Protein AF-A0A7C7L8B9-F1 (afdb_monomer_lite)

Radius of gyration: 19.55 Å; chains: 1; bounding box: 47×32×59 Å

Sequence (186 aa):
MILDASGKKVATPAGRDIASFSASIDSLNALDSLRSRKEAGEVGLEASILLTELQLGSVGLEQGARQRKALVKPKKFNKTQWEADLVEIDALLFNLKIADMFQNTSRDKDQQDELAEKLYVMAKNGQFASGDMTYGYWSKVMEVAKDKKDVKIFEKGYNALYAMYKDNPRANKILSEMKADLDSME

Foldseek 3Di:
DDADPVRQQQFDFPDPDPVSVVVLVVLVVVLVVLVVVVVVPDPLSLLVNLLSCLNRVVDALVRSVVSLVVDDDDPDDDPVVNVVSNVSSVQSSLLRVLVVLVVPFDPDPVSLLVNLVVLLVCVVVVHAHDDPCLCVSLVSNLVVCLVVLVLVSLVVSLVSVCVVPVVPPVCPVVSVVSVVSSVVSD

Structure (mmCIF, N/CA/C/O backbone):
data_AF-A0A7C7L8B9-F1
#
_entry.id   AF-A0A7C7L8B9-F1
#
loop_
_atom_site.group_PDB
_atom_site.id
_atom_site.type_symbol
_atom_site.label_atom_id
_atom_site.label_alt_id
_atom_site.label_comp_id
_atom_site.label_asym_id
_atom_site.label_entity_id
_atom_site.label_seq_id
_atom_site.pdbx_PDB_ins_code
_atom_site.Cartn_x
_atom_site.Cartn_y
_atom_site.Cartn_z
_atom_site.occupancy
_atom_site.B_iso_or_equiv
_atom_site.auth_seq_id
_atom_site.auth_comp_id
_atom_site.auth_asym_id
_atom_site.auth_atom_id
_atom_site.pdbx_PDB_model_num
ATOM 1 N N . MET A 1 1 ? 9.131 7.535 13.837 1.00 89.00 1 MET A N 1
ATOM 2 C CA . MET A 1 1 ? 8.399 6.494 14.587 1.00 89.00 1 MET A CA 1
ATOM 3 C C . MET A 1 1 ? 7.937 7.095 15.898 1.00 89.00 1 MET A C 1
ATOM 5 O O . MET A 1 1 ? 8.695 7.856 16.484 1.00 89.00 1 MET A O 1
ATOM 9 N N . ILE A 1 2 ? 6.717 6.774 16.316 1.00 91.25 2 ILE A N 1
ATOM 10 C CA . ILE A 1 2 ? 6.126 7.149 17.601 1.00 91.25 2 ILE A CA 1
ATOM 11 C C . ILE A 1 2 ? 6.045 5.879 18.450 1.00 91.25 2 ILE A C 1
ATOM 13 O O . ILE A 1 2 ? 5.638 4.823 17.950 1.00 91.25 2 ILE A O 1
ATOM 17 N N . LEU A 1 3 ? 6.475 5.987 19.704 1.00 93.31 3 LEU A N 1
ATOM 18 C CA . LEU A 1 3 ? 6.510 4.898 20.676 1.00 93.31 3 LEU A CA 1
ATOM 19 C C . LEU A 1 3 ? 5.545 5.197 21.826 1.00 93.31 3 LEU A C 1
ATOM 21 O O . LEU A 1 3 ? 5.348 6.362 22.169 1.00 93.31 3 LEU A O 1
ATOM 25 N N . ASP A 1 4 ? 4.975 4.155 22.424 1.00 90.62 4 ASP A N 1
ATOM 26 C CA . ASP A 1 4 ? 4.283 4.272 23.707 1.00 90.62 4 ASP A CA 1
ATOM 27 C C . ASP A 1 4 ? 5.265 4.316 24.891 1.00 90.62 4 ASP A C 1
ATOM 29 O O . ASP A 1 4 ? 6.484 4.199 24.731 1.00 90.62 4 ASP A O 1
ATOM 33 N N . ALA A 1 5 ? 4.725 4.461 26.105 1.00 91.19 5 ALA A N 1
ATOM 34 C CA . ALA A 1 5 ? 5.505 4.513 27.342 1.00 91.19 5 ALA A CA 1
ATOM 35 C C . ALA A 1 5 ? 6.329 3.238 27.619 1.00 91.19 5 ALA A C 1
ATOM 37 O O . ALA A 1 5 ? 7.284 3.290 28.390 1.00 91.19 5 ALA A O 1
ATOM 38 N N . SER A 1 6 ? 5.985 2.104 26.996 1.00 91.06 6 SER A N 1
ATOM 39 C CA . SER A 1 6 ? 6.734 0.845 27.095 1.00 91.06 6 SER A CA 1
ATOM 40 C C . SER A 1 6 ? 7.826 0.704 26.026 1.00 91.06 6 SER A C 1
ATOM 42 O O . SER A 1 6 ? 8.563 -0.280 26.018 1.00 91.06 6 SER A O 1
ATOM 44 N N . GLY A 1 7 ? 7.942 1.679 25.119 1.00 88.62 7 GLY A N 1
ATOM 45 C 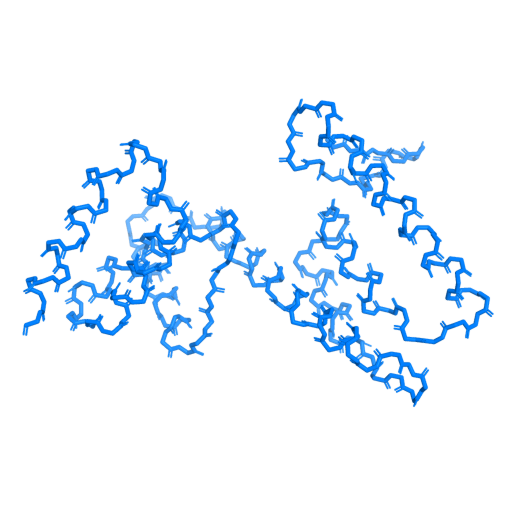CA . GLY A 1 7 ? 8.870 1.644 23.993 1.00 88.62 7 GLY A CA 1
ATOM 46 C C . GLY A 1 7 ? 8.357 0.844 22.792 1.00 88.62 7 GLY A C 1
ATOM 47 O O . GLY A 1 7 ? 9.113 0.615 21.847 1.00 88.62 7 GLY A O 1
ATOM 48 N N . LYS A 1 8 ? 7.087 0.424 22.780 1.00 91.19 8 LYS A N 1
ATOM 49 C CA . LYS A 1 8 ? 6.490 -0.272 21.637 1.00 91.19 8 LYS A CA 1
ATOM 50 C C . LYS A 1 8 ? 6.073 0.738 20.570 1.00 91.19 8 LYS A C 1
ATOM 52 O O . LYS A 1 8 ? 5.504 1.786 20.862 1.00 91.19 8 LYS A O 1
ATOM 57 N N . LYS A 1 9 ? 6.326 0.401 19.302 1.00 92.56 9 LYS A N 1
ATOM 58 C CA . LYS A 1 9 ? 5.883 1.198 18.151 1.00 92.56 9 LYS A CA 1
ATOM 59 C C . LYS A 1 9 ? 4.358 1.284 18.099 1.00 92.56 9 LYS A C 1
ATOM 61 O O . LYS A 1 9 ? 3.691 0.255 17.998 1.00 92.56 9 LYS A O 1
ATOM 66 N N . VAL A 1 10 ? 3.842 2.511 18.061 1.00 93.25 10 VAL A N 1
ATOM 67 C CA . VAL A 1 10 ? 2.409 2.802 17.885 1.00 93.25 10 VAL A CA 1
ATOM 68 C C . VAL A 1 10 ? 2.095 3.524 16.581 1.00 93.25 10 VAL A C 1
ATOM 70 O O . VAL A 1 10 ? 0.976 3.410 16.100 1.00 93.25 10 VAL A O 1
ATOM 73 N N . ALA A 1 11 ? 3.069 4.211 15.976 1.00 94.56 11 ALA A N 1
ATOM 74 C CA . ALA A 1 11 ? 2.899 4.792 14.649 1.00 94.56 11 ALA A CA 1
ATOM 75 C C . ALA A 1 11 ? 4.226 5.002 13.904 1.00 94.56 11 ALA A C 1
ATOM 77 O O . ALA A 1 11 ? 5.286 5.217 14.505 1.00 94.56 11 ALA A O 1
ATOM 78 N N . THR A 1 12 ? 4.156 5.038 12.580 1.00 92.88 12 THR A N 1
ATOM 79 C CA . THR A 1 12 ? 5.207 5.532 11.692 1.00 92.88 12 THR A CA 1
ATOM 80 C C . THR A 1 12 ? 4.655 6.733 10.926 1.00 92.88 12 THR A C 1
ATOM 82 O O . THR A 1 12 ? 3.848 6.536 10.025 1.00 92.88 12 THR A O 1
ATOM 85 N N . PRO A 1 13 ? 5.079 7.968 11.255 1.00 90.81 13 PRO A N 1
ATOM 86 C CA . PRO A 1 13 ? 4.685 9.140 10.481 1.00 90.81 13 PRO A CA 1
ATOM 87 C C . PRO A 1 13 ? 5.056 9.000 9.004 1.00 90.81 13 PRO A C 1
ATOM 89 O O . PRO A 1 13 ? 6.149 8.520 8.695 1.00 90.81 13 PRO A O 1
ATOM 92 N N . ALA A 1 14 ? 4.164 9.447 8.116 1.00 86.50 14 ALA A N 1
ATOM 93 C CA . ALA A 1 14 ? 4.354 9.373 6.664 1.00 86.50 14 ALA A CA 1
ATOM 94 C C . ALA A 1 14 ? 5.552 10.211 6.175 1.00 86.50 14 ALA A C 1
ATOM 96 O O . ALA A 1 14 ? 6.214 9.859 5.203 1.00 86.50 14 ALA A O 1
ATOM 97 N N . GLY A 1 15 ? 5.862 11.299 6.883 1.00 87.88 15 GLY A N 1
ATOM 98 C CA . GLY A 1 15 ? 6.975 12.197 6.597 1.00 87.88 15 GLY A CA 1
ATOM 99 C C . GLY A 1 15 ? 7.851 12.473 7.817 1.00 87.88 15 GLY A C 1
ATOM 100 O O . GLY A 1 15 ? 7.582 12.039 8.939 1.00 87.88 15 GLY A O 1
ATOM 101 N N . ARG A 1 16 ? 8.938 13.215 7.584 1.00 88.19 16 ARG A N 1
ATOM 102 C CA . ARG A 1 16 ? 9.897 13.642 8.623 1.00 88.19 16 ARG A CA 1
ATOM 103 C C . ARG A 1 16 ? 9.627 15.058 9.148 1.00 88.19 16 ARG A C 1
ATOM 105 O O . ARG A 1 16 ? 10.464 15.609 9.855 1.00 88.19 16 ARG A O 1
ATOM 112 N N . ASP A 1 17 ? 8.492 15.645 8.785 1.00 92.12 17 ASP A N 1
ATOM 113 C CA . ASP A 1 17 ? 8.073 16.985 9.195 1.00 92.12 17 ASP A CA 1
ATOM 114 C C . ASP A 1 17 ? 7.062 16.959 10.356 1.00 92.12 17 ASP A C 1
ATOM 116 O O . ASP A 1 17 ? 6.480 15.927 10.703 1.00 92.12 17 ASP A O 1
ATOM 120 N N . ILE A 1 18 ? 6.869 18.129 10.976 1.00 92.19 18 ILE A N 1
ATOM 121 C CA . ILE A 1 18 ? 5.953 18.309 12.110 1.00 92.19 18 ILE A CA 1
ATOM 122 C C . ILE A 1 18 ? 4.508 18.014 11.698 1.00 92.19 18 ILE A C 1
ATOM 124 O O . ILE A 1 18 ? 3.769 17.431 12.482 1.00 92.19 18 ILE A O 1
ATOM 128 N N . ALA A 1 19 ? 4.105 18.367 10.475 1.00 94.50 19 ALA A N 1
ATOM 129 C CA . ALA A 1 19 ? 2.739 18.145 10.006 1.00 94.50 19 ALA A CA 1
ATOM 130 C C . ALA A 1 19 ? 2.398 16.646 9.954 1.00 94.50 19 ALA A C 1
ATOM 132 O O . ALA A 1 19 ? 1.364 16.223 10.465 1.00 94.50 19 ALA A O 1
ATOM 133 N N . SER A 1 20 ? 3.309 15.832 9.424 1.00 91.25 20 SER A N 1
ATOM 134 C CA . SER A 1 20 ? 3.206 14.373 9.375 1.00 91.25 20 SER A CA 1
ATOM 135 C C . SER A 1 20 ? 3.171 13.755 10.770 1.00 91.25 20 SER A C 1
ATOM 137 O O . SER A 1 20 ? 2.450 12.784 11.015 1.00 91.25 20 SER A O 1
ATOM 139 N N . PHE A 1 21 ? 3.950 14.315 11.699 1.00 92.81 21 PHE A N 1
ATOM 140 C CA . PHE A 1 21 ? 3.926 13.896 13.094 1.00 92.81 21 PHE A CA 1
ATOM 141 C C . PHE A 1 21 ? 2.570 14.203 13.741 1.00 92.81 21 PHE A C 1
ATOM 143 O O . PHE A 1 21 ? 1.949 13.295 14.289 1.00 92.81 21 PHE A O 1
ATOM 150 N N . SER A 1 22 ? 2.071 15.436 13.621 1.00 93.38 22 SER A N 1
ATOM 151 C CA . SER A 1 22 ? 0.768 15.844 14.159 1.00 93.38 22 SER A CA 1
ATOM 152 C C . SER A 1 22 ? -0.380 15.014 13.583 1.00 93.38 22 SER A C 1
ATOM 154 O O . SER A 1 22 ? -1.187 14.494 14.345 1.00 93.38 22 SER A O 1
ATOM 156 N N . ALA A 1 23 ? -0.393 14.770 12.269 1.00 93.94 23 ALA A N 1
ATOM 157 C CA . ALA A 1 23 ? -1.399 13.917 11.632 1.00 93.94 23 ALA A CA 1
ATOM 158 C C . ALA A 1 23 ? -1.401 12.478 12.187 1.00 93.94 23 ALA A C 1
ATOM 160 O O . ALA A 1 23 ? -2.450 11.837 12.285 1.00 93.94 23 ALA A O 1
ATOM 161 N N . SER A 1 24 ? -0.231 11.971 12.593 1.00 93.81 24 SER A N 1
ATOM 162 C CA . SER A 1 24 ? -0.124 10.664 13.250 1.00 93.81 24 SER A CA 1
ATOM 163 C C . SER A 1 24 ? -0.718 10.687 14.661 1.00 93.81 24 SER A C 1
ATOM 165 O O . SER A 1 24 ? -1.355 9.717 15.059 1.00 93.81 24 SER A O 1
ATOM 167 N N . ILE A 1 25 ? -0.547 11.784 15.408 1.00 93.81 25 ILE A N 1
ATOM 168 C CA . ILE A 1 25 ? -1.166 11.970 16.730 1.00 93.81 25 ILE A CA 1
ATOM 169 C C . ILE A 1 25 ? -2.690 12.049 16.609 1.00 93.81 25 ILE A C 1
ATOM 171 O O . ILE A 1 25 ? -3.393 11.374 17.356 1.00 93.81 25 ILE A O 1
ATOM 175 N N . ASP A 1 26 ? -3.208 12.792 15.633 1.00 95.12 26 ASP A N 1
ATOM 176 C CA . ASP A 1 26 ? -4.652 12.878 15.391 1.00 95.12 26 ASP A CA 1
ATOM 177 C C . ASP A 1 26 ? -5.244 11.509 15.034 1.00 95.12 26 ASP A C 1
ATOM 179 O O . ASP A 1 26 ? -6.293 11.117 15.548 1.00 95.12 26 ASP A O 1
ATOM 183 N N . SER A 1 27 ? -4.525 10.735 14.220 1.00 94.31 27 SER A N 1
ATOM 184 C CA . SER A 1 27 ? -4.906 9.365 13.867 1.00 94.31 27 SER A CA 1
ATOM 185 C C . SER A 1 27 ? -4.862 8.413 15.072 1.00 94.31 27 SER A C 1
ATOM 187 O O . SER A 1 27 ? -5.722 7.541 15.193 1.00 94.31 27 SER A O 1
ATOM 189 N N . LEU A 1 28 ? -3.910 8.588 15.996 1.00 96.06 28 LEU A N 1
ATOM 190 C CA . LEU A 1 28 ? -3.865 7.837 17.258 1.00 96.06 28 LEU A CA 1
ATOM 191 C C . LEU A 1 28 ? -5.057 8.183 18.162 1.00 96.06 28 LEU A C 1
ATOM 193 O O . LEU A 1 28 ? -5.715 7.278 18.667 1.00 96.06 28 LEU A O 1
ATOM 197 N N . ASN A 1 29 ? -5.401 9.465 18.292 1.00 95.69 29 ASN A N 1
ATOM 198 C CA . ASN A 1 29 ? -6.578 9.896 19.052 1.00 95.69 29 ASN A CA 1
ATOM 199 C C . ASN A 1 29 ? -7.878 9.331 18.453 1.00 95.69 29 ASN A C 1
ATOM 201 O O . ASN A 1 29 ? -8.778 8.904 19.182 1.00 95.69 29 ASN A O 1
ATOM 205 N N . ALA A 1 30 ? -7.980 9.294 17.121 1.00 95.75 30 ALA A N 1
ATOM 206 C CA . ALA A 1 30 ? -9.106 8.673 16.430 1.00 95.75 30 ALA A CA 1
ATOM 207 C C . ALA A 1 30 ? -9.179 7.160 16.704 1.00 95.75 30 ALA A C 1
ATOM 209 O O . ALA A 1 30 ? -10.262 6.639 16.977 1.00 95.75 30 ALA A O 1
ATOM 210 N N . LEU A 1 31 ? -8.037 6.464 16.695 1.00 97.12 31 LEU A N 1
ATOM 211 C CA . LEU A 1 31 ? -7.954 5.044 17.041 1.00 97.12 31 LEU A CA 1
ATOM 212 C C . LEU A 1 31 ? -8.417 4.776 18.480 1.00 97.12 31 LEU A C 1
ATOM 214 O O . LEU A 1 31 ? -9.188 3.842 18.710 1.00 97.12 31 LEU A O 1
ATOM 218 N N . ASP A 1 32 ? -7.995 5.602 19.435 1.00 96.81 32 ASP A N 1
ATOM 219 C CA . ASP A 1 32 ? -8.419 5.480 20.831 1.00 96.81 32 ASP A CA 1
ATOM 220 C C . ASP A 1 32 ? -9.927 5.717 20.977 1.00 96.81 32 ASP A C 1
ATOM 222 O O . ASP A 1 32 ? -10.616 4.934 21.632 1.00 96.81 32 ASP A O 1
ATOM 226 N N . SER A 1 33 ? -10.482 6.707 20.271 1.00 97.56 33 SER A N 1
ATOM 227 C CA . SER A 1 33 ? -11.930 6.938 20.230 1.00 97.56 33 SER A CA 1
ATOM 228 C C . SER A 1 33 ? -12.706 5.733 19.682 1.00 97.56 33 SER A C 1
ATOM 230 O O . SER A 1 33 ? -13.716 5.326 20.265 1.00 97.56 33 SER A O 1
ATOM 232 N N . LEU A 1 34 ? -12.234 5.121 18.588 1.00 97.25 34 LEU A N 1
ATOM 233 C CA . LEU A 1 34 ? -12.842 3.914 18.019 1.00 97.25 34 LEU A CA 1
ATOM 234 C C . LEU A 1 34 ? -12.818 2.747 19.015 1.00 97.25 34 LEU A C 1
ATOM 236 O O . LEU A 1 34 ? -13.814 2.036 19.160 1.00 97.25 34 LEU A O 1
ATOM 240 N N . ARG A 1 35 ? -11.705 2.563 19.730 1.00 97.19 35 ARG A N 1
ATOM 241 C CA . ARG A 1 35 ? -11.568 1.515 20.749 1.00 97.19 35 ARG A CA 1
ATOM 242 C C . ARG A 1 35 ? -12.505 1.747 21.930 1.00 97.19 35 ARG A C 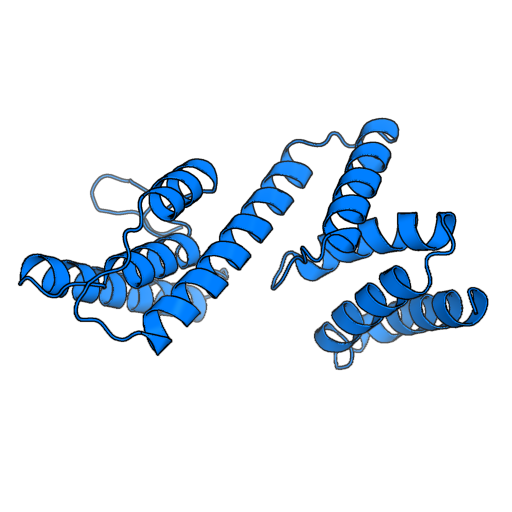1
ATOM 244 O O . ARG A 1 35 ? -13.242 0.828 22.278 1.00 97.19 35 ARG A O 1
ATOM 251 N N . SER A 1 36 ? -12.573 2.964 22.468 1.00 97.69 36 SER A N 1
ATOM 252 C CA . SER A 1 36 ? -13.500 3.294 23.559 1.00 97.69 36 SER A CA 1
ATOM 253 C C . SER A 1 36 ? -14.966 3.087 23.165 1.00 97.69 36 SER A C 1
ATOM 255 O O . SER A 1 36 ? -15.752 2.561 23.949 1.00 97.69 36 SER A O 1
ATOM 257 N N . ARG A 1 37 ? -15.354 3.445 21.934 1.00 96.94 37 ARG A N 1
ATOM 258 C CA . ARG A 1 37 ? -16.718 3.204 21.427 1.00 96.94 37 ARG A CA 1
ATOM 259 C C . ARG A 1 37 ? -17.028 1.716 21.284 1.00 96.94 37 ARG A C 1
ATOM 261 O O . ARG A 1 37 ? -18.118 1.276 21.646 1.00 96.94 37 ARG A O 1
ATOM 268 N N . LYS A 1 38 ? -16.059 0.929 20.814 1.00 95.44 38 LYS A N 1
ATOM 269 C CA . LYS A 1 38 ? -16.184 -0.528 20.744 1.00 95.44 38 LYS A CA 1
ATOM 270 C C . LYS A 1 38 ? -16.350 -1.145 22.136 1.00 95.44 38 LYS A C 1
ATOM 272 O O . LYS A 1 38 ? -17.208 -2.003 22.319 1.00 95.44 38 LYS A O 1
ATOM 277 N N . GLU A 1 39 ? -15.573 -0.695 23.120 1.00 96.31 39 GLU A N 1
ATOM 278 C CA . GLU A 1 39 ? -15.696 -1.122 24.523 1.00 96.31 39 GLU A CA 1
ATOM 279 C C . GLU A 1 39 ? -17.052 -0.744 25.132 1.00 96.31 39 GLU A C 1
ATOM 281 O O . GLU A 1 39 ? -17.629 -1.526 25.885 1.00 96.31 39 GLU A O 1
ATOM 286 N N . ALA A 1 40 ? -17.611 0.403 24.737 1.00 96.31 40 ALA A N 1
ATOM 287 C CA . ALA A 1 40 ? -18.970 0.814 25.086 1.00 96.31 40 ALA A CA 1
ATOM 288 C C . ALA A 1 40 ? -20.075 0.001 24.370 1.00 96.31 40 ALA A C 1
ATOM 290 O O . ALA A 1 40 ? -21.262 0.243 24.594 1.00 96.31 40 ALA A O 1
ATOM 291 N N . GLY A 1 41 ? -19.711 -0.975 23.529 1.00 93.81 41 GLY A N 1
ATOM 292 C CA . GLY A 1 41 ? -20.631 -1.905 22.874 1.00 93.81 41 GLY A CA 1
ATOM 293 C C . GLY A 1 41 ? -21.053 -1.509 21.459 1.00 93.81 41 GLY A C 1
ATOM 294 O O . GLY A 1 41 ? -21.941 -2.151 20.893 1.00 93.81 41 GLY A O 1
ATOM 295 N N . GLU A 1 42 ? -20.444 -0.480 20.863 1.00 93.62 42 GLU A N 1
ATOM 296 C CA . GLU A 1 42 ? -20.684 -0.165 19.458 1.00 93.62 42 GLU A CA 1
ATOM 297 C C . GLU A 1 42 ? -20.083 -1.249 18.551 1.00 93.62 42 GLU A C 1
ATOM 299 O O . GLU A 1 42 ? -18.895 -1.566 18.616 1.00 93.62 42 GLU A O 1
ATOM 304 N N . VAL A 1 43 ? -20.921 -1.829 17.692 1.00 92.12 43 VAL A N 1
ATOM 305 C CA . VAL A 1 43 ? -20.537 -2.939 16.813 1.00 92.12 43 VAL A CA 1
ATOM 306 C C . VAL A 1 43 ? -20.142 -2.438 15.424 1.00 92.12 43 VAL A C 1
ATOM 308 O O . VAL A 1 43 ? -20.720 -1.484 14.908 1.00 92.12 43 VAL A O 1
ATOM 311 N N . GLY A 1 44 ? -19.208 -3.131 14.772 1.00 92.06 44 GLY A N 1
ATOM 312 C CA . GLY A 1 44 ? -18.790 -2.802 13.408 1.00 92.06 44 GLY A CA 1
ATOM 313 C C . GLY A 1 44 ? -17.700 -1.754 13.296 1.00 92.06 44 GLY A C 1
ATOM 314 O O . GLY A 1 44 ? -17.497 -1.213 12.215 1.00 92.06 44 GLY A O 1
ATOM 315 N N . LEU A 1 45 ? -16.981 -1.506 14.386 1.00 95.94 45 LEU A N 1
ATOM 316 C CA . LEU A 1 45 ? -15.800 -0.647 14.400 1.00 95.94 45 LEU A CA 1
ATOM 317 C C . LEU A 1 45 ? -14.513 -1.421 14.090 1.00 95.94 45 LEU A C 1
ATOM 319 O O . LEU A 1 45 ? -13.462 -0.819 13.917 1.00 95.94 45 LEU A O 1
ATOM 323 N N . GLU A 1 46 ? -14.566 -2.755 14.011 1.00 95.69 46 GLU A N 1
ATOM 324 C CA . GLU A 1 46 ? -13.388 -3.601 13.809 1.00 95.69 46 GLU A CA 1
ATOM 325 C C . GLU A 1 46 ? -12.648 -3.311 12.501 1.00 95.69 46 GLU A C 1
ATOM 327 O O . GLU A 1 46 ? -11.418 -3.319 12.497 1.00 95.69 46 GLU A O 1
ATOM 332 N N . ALA A 1 47 ? -13.374 -3.049 11.409 1.00 97.38 47 ALA A N 1
ATOM 333 C CA . ALA A 1 47 ? -12.759 -2.682 10.137 1.00 97.38 47 ALA A CA 1
ATOM 334 C C . ALA A 1 47 ? -12.074 -1.314 10.241 1.00 97.38 47 ALA A C 1
ATOM 336 O O . ALA A 1 47 ? -10.895 -1.210 9.926 1.00 97.38 47 ALA A O 1
ATOM 337 N N . SER A 1 48 ? -12.754 -0.297 10.776 1.00 97.75 48 SER A N 1
ATOM 338 C CA . SER A 1 48 ? -12.174 1.043 10.929 1.00 97.75 48 SER A CA 1
ATOM 339 C C . SER A 1 48 ? -10.943 1.036 11.840 1.00 97.75 48 SER A C 1
ATOM 341 O O . SER A 1 48 ? -9.938 1.657 11.516 1.00 97.75 48 SER A O 1
ATOM 343 N N . ILE A 1 49 ? -10.978 0.270 12.938 1.00 97.81 49 ILE A N 1
ATOM 344 C CA . ILE A 1 49 ? -9.822 0.073 13.826 1.00 97.81 49 ILE A CA 1
ATOM 345 C C . ILE A 1 49 ? -8.648 -0.529 13.049 1.00 97.81 49 ILE A C 1
ATOM 347 O O . ILE A 1 49 ? -7.547 0.014 13.101 1.00 97.81 49 ILE A O 1
ATOM 351 N N . LEU A 1 50 ? -8.876 -1.620 12.308 1.00 98.31 50 LEU A N 1
ATOM 352 C CA . LEU A 1 50 ? -7.823 -2.266 11.523 1.00 98.31 50 LEU A CA 1
ATOM 353 C C . LEU A 1 50 ? -7.259 -1.333 10.443 1.00 98.31 50 LEU A C 1
ATOM 355 O O . LEU A 1 50 ? -6.046 -1.284 10.244 1.00 98.31 50 LEU A O 1
ATOM 359 N N . LEU A 1 51 ? -8.124 -0.584 9.757 1.00 97.81 51 LEU A N 1
ATOM 360 C CA . LEU A 1 51 ? -7.712 0.395 8.759 1.00 97.81 51 LEU A CA 1
ATOM 361 C C . LEU A 1 51 ? -6.781 1.444 9.377 1.00 97.81 51 LEU A C 1
ATOM 363 O O . LEU A 1 51 ? -5.682 1.657 8.867 1.00 97.81 51 LEU A O 1
ATOM 367 N N . THR A 1 52 ? -7.177 2.050 10.498 1.00 97.50 52 THR A N 1
ATOM 368 C CA . THR A 1 52 ? -6.353 3.053 11.182 1.00 97.50 52 THR A CA 1
ATOM 369 C C . THR A 1 52 ? -5.035 2.458 11.683 1.00 97.50 52 THR A C 1
ATOM 371 O O . THR A 1 52 ? -3.986 3.083 11.549 1.00 97.50 52 THR A O 1
ATOM 374 N N . GLU A 1 53 ? -5.040 1.227 12.202 1.00 97.06 53 GLU A N 1
ATOM 375 C CA . GLU A 1 53 ? -3.817 0.527 12.614 1.00 97.06 53 GLU A CA 1
ATOM 376 C C . GLU A 1 53 ? -2.843 0.295 11.442 1.00 97.06 53 GLU A C 1
ATOM 378 O O . GLU A 1 53 ? -1.632 0.500 11.588 1.00 97.06 53 GLU A O 1
ATOM 383 N N . LEU A 1 54 ? -3.356 -0.092 10.269 1.00 96.06 54 LEU A N 1
ATOM 384 C CA . LEU A 1 54 ? -2.560 -0.263 9.050 1.00 96.06 54 LEU A CA 1
ATOM 385 C C . LEU A 1 54 ? -2.006 1.071 8.539 1.00 96.06 54 LEU A C 1
ATOM 387 O O . LEU A 1 54 ? -0.822 1.147 8.216 1.00 96.06 54 LEU A O 1
ATOM 391 N N . GLN A 1 55 ? -2.824 2.126 8.514 1.00 94.31 55 GLN A N 1
ATOM 392 C CA . GLN A 1 55 ? -2.412 3.474 8.097 1.00 94.31 55 GLN A CA 1
ATOM 393 C C . GLN A 1 55 ? -1.326 4.053 9.009 1.00 94.31 55 GL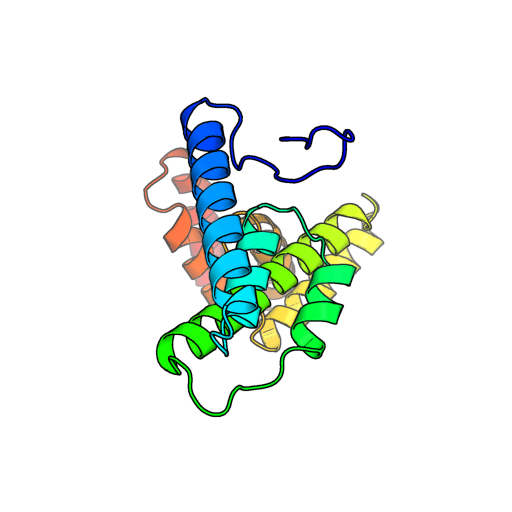N A C 1
ATOM 395 O O . GLN A 1 55 ? -0.366 4.654 8.534 1.00 94.31 55 GLN A O 1
ATOM 400 N N . LEU A 1 56 ? -1.435 3.820 10.319 1.00 94.56 56 LEU A N 1
ATOM 401 C CA . LEU A 1 56 ? -0.410 4.193 11.293 1.00 94.56 56 LEU A CA 1
ATOM 402 C C . LEU A 1 56 ? 0.858 3.332 11.177 1.00 94.56 56 LEU A C 1
ATOM 404 O O . LEU A 1 56 ? 1.874 3.652 11.794 1.00 94.56 56 LEU A O 1
ATOM 408 N N . GLY A 1 57 ? 0.827 2.213 10.448 1.00 93.06 57 GLY A N 1
ATOM 409 C CA . GLY A 1 57 ? 1.917 1.238 10.420 1.00 93.06 57 GLY A CA 1
ATOM 410 C C . GLY A 1 57 ? 2.170 0.585 11.784 1.00 93.06 57 GLY A C 1
ATOM 411 O O . GLY A 1 57 ? 3.297 0.151 12.067 1.00 93.06 57 GLY A O 1
ATOM 412 N N . SER A 1 58 ? 1.147 0.554 12.646 1.00 92.94 58 SER A N 1
ATOM 413 C CA . SER A 1 58 ? 1.191 -0.076 13.969 1.00 92.94 58 SER A CA 1
ATOM 414 C C . SER A 1 58 ? 1.037 -1.597 13.868 1.00 92.94 58 SER A C 1
ATOM 416 O O . SER A 1 58 ? 1.616 -2.325 14.676 1.00 92.94 58 SER A O 1
ATOM 418 N N . VAL A 1 59 ? 0.367 -2.072 12.813 1.00 94.31 59 VAL A N 1
ATOM 419 C CA . VAL A 1 59 ? 0.308 -3.481 12.402 1.00 94.31 59 VAL A CA 1
ATOM 420 C C . VAL A 1 59 ? 0.960 -3.669 11.030 1.00 94.31 59 VAL A C 1
ATOM 422 O O . VAL A 1 59 ? 0.834 -2.832 10.139 1.00 94.31 59 VAL A O 1
ATOM 425 N N . GLY A 1 60 ? 1.710 -4.762 10.873 1.00 93.44 60 GLY A N 1
ATOM 426 C CA . GLY A 1 60 ? 2.362 -5.134 9.611 1.00 93.44 60 GLY A CA 1
ATOM 427 C C . GLY A 1 60 ? 1.542 -6.127 8.785 1.00 93.44 60 GLY A C 1
ATOM 428 O O . GLY A 1 60 ? 0.454 -6.535 9.191 1.00 93.44 60 GLY A O 1
ATOM 429 N N . LEU A 1 61 ? 2.103 -6.570 7.654 1.00 95.56 61 LEU A N 1
ATOM 430 C CA . LEU A 1 61 ? 1.447 -7.461 6.689 1.00 95.56 61 LEU A CA 1
ATOM 431 C C . LEU A 1 61 ? 0.831 -8.712 7.330 1.00 95.56 61 LEU A C 1
ATOM 433 O O . LEU A 1 61 ? -0.356 -8.973 7.151 1.00 95.56 61 LEU A O 1
ATOM 437 N N . GLU A 1 62 ? 1.618 -9.487 8.083 1.00 96.12 62 GLU A N 1
ATOM 438 C CA . GLU A 1 62 ? 1.144 -10.758 8.643 1.00 96.12 62 GLU A CA 1
ATOM 439 C C . GLU A 1 62 ? 0.005 -10.566 9.649 1.00 96.12 62 GLU A C 1
ATOM 441 O O . GLU A 1 62 ? -1.016 -11.255 9.579 1.00 96.12 62 GLU A O 1
ATOM 446 N N . GLN A 1 63 ? 0.168 -9.626 10.585 1.00 96.38 63 GLN A N 1
ATOM 447 C CA . GLN A 1 63 ? -0.839 -9.345 11.604 1.00 96.38 63 GLN A CA 1
ATOM 448 C C . GLN A 1 63 ? -2.106 -8.761 10.974 1.00 96.38 63 GLN A C 1
ATOM 450 O O . GLN A 1 63 ? -3.201 -9.247 11.260 1.00 96.38 63 GLN A O 1
ATOM 455 N N . GLY A 1 64 ? -1.959 -7.783 10.080 1.00 97.31 64 GLY A N 1
ATOM 456 C CA . GLY A 1 64 ? -3.079 -7.159 9.389 1.00 97.31 64 GLY A CA 1
ATOM 457 C C . GLY A 1 64 ? -3.851 -8.159 8.528 1.00 97.31 64 GLY A C 1
ATOM 458 O O . GLY A 1 64 ? -5.076 -8.203 8.591 1.00 97.31 64 GLY A O 1
ATOM 459 N N . ALA A 1 65 ? -3.162 -9.051 7.808 1.00 97.50 65 ALA A N 1
ATOM 460 C CA . ALA A 1 65 ? -3.808 -10.105 7.027 1.00 97.50 65 ALA A CA 1
ATOM 461 C C . ALA A 1 65 ? -4.575 -11.104 7.911 1.00 97.50 65 ALA A C 1
ATOM 463 O O . ALA A 1 65 ? -5.665 -11.548 7.542 1.00 97.50 65 ALA A O 1
ATOM 464 N N . ARG A 1 66 ? -4.042 -11.455 9.091 1.00 97.94 66 ARG A N 1
ATOM 465 C CA . ARG A 1 66 ? -4.754 -12.298 10.069 1.00 97.94 66 ARG A CA 1
ATOM 466 C C . ARG A 1 66 ? -6.004 -11.599 10.604 1.00 97.94 66 ARG A C 1
ATOM 468 O O . ARG A 1 66 ? -7.072 -12.206 10.604 1.00 97.94 66 ARG A O 1
ATOM 475 N N . GLN A 1 67 ? -5.893 -10.335 11.011 1.00 97.44 67 GLN A N 1
ATOM 476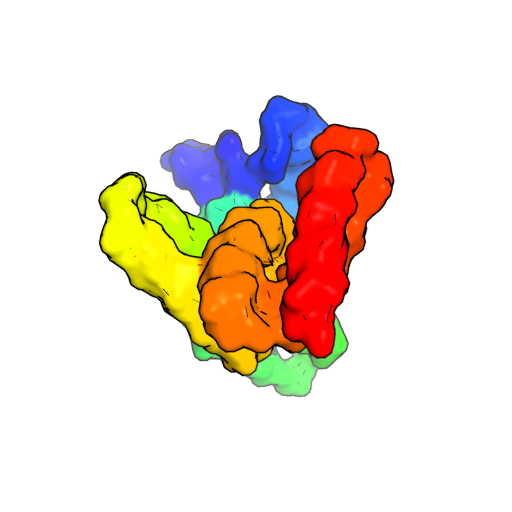 C CA . GLN A 1 67 ? -7.023 -9.551 11.519 1.00 97.44 67 GLN A CA 1
ATOM 477 C C . GLN A 1 67 ? -8.094 -9.343 10.439 1.00 97.44 67 GLN A C 1
ATOM 479 O O . GLN A 1 67 ? -9.270 -9.578 10.702 1.00 97.44 67 GLN A O 1
ATOM 484 N N . ARG A 1 68 ? -7.698 -9.028 9.199 1.00 97.56 68 ARG A N 1
ATOM 485 C CA . ARG A 1 68 ? -8.597 -8.875 8.044 1.00 97.56 68 ARG A CA 1
ATOM 486 C C . ARG A 1 68 ? -9.403 -10.140 7.748 1.00 97.56 68 ARG A C 1
ATOM 488 O O . ARG A 1 68 ? -10.590 -10.043 7.436 1.00 97.56 68 ARG A O 1
ATOM 495 N N . LYS A 1 69 ? -8.783 -11.321 7.861 1.00 97.00 69 LYS A N 1
ATOM 496 C CA . LYS A 1 69 ? -9.463 -12.623 7.720 1.00 97.00 69 LYS A CA 1
ATOM 497 C C . LYS A 1 69 ? -10.421 -12.926 8.874 1.00 97.00 69 LYS A C 1
ATOM 499 O O . LYS A 1 69 ? -11.393 -13.643 8.669 1.00 97.00 69 LYS A O 1
ATOM 504 N N . ALA A 1 70 ? -10.142 -12.400 10.064 1.00 96.56 70 ALA A N 1
ATOM 505 C CA . ALA A 1 70 ? -10.976 -12.575 11.249 1.00 96.56 70 ALA A CA 1
ATOM 506 C C . ALA A 1 70 ? -12.146 -11.576 11.326 1.00 96.56 70 ALA A C 1
ATOM 508 O O . ALA A 1 70 ? -13.003 -11.725 12.196 1.00 96.56 70 ALA A O 1
ATOM 509 N N . LEU A 1 71 ? -12.204 -10.569 10.443 1.00 95.56 71 LEU A N 1
ATOM 510 C CA . LEU A 1 71 ? -13.312 -9.617 10.409 1.00 95.56 71 LEU A CA 1
ATOM 511 C C . LEU A 1 71 ? -14.625 -10.326 10.065 1.00 95.56 71 LEU A C 1
ATOM 513 O O . LEU A 1 71 ? -14.788 -10.898 8.987 1.00 95.56 71 LEU A O 1
ATOM 517 N N . VAL A 1 72 ? -15.590 -10.224 10.975 1.00 91.94 72 VAL A N 1
ATOM 518 C CA . VAL A 1 72 ? -16.950 -10.727 10.783 1.00 91.94 72 VAL A CA 1
ATOM 519 C C . VAL A 1 72 ? -17.867 -9.552 10.492 1.00 91.94 72 VAL A C 1
ATOM 521 O O . VAL A 1 72 ? -17.871 -8.564 11.222 1.00 91.94 72 VAL A O 1
ATOM 524 N N . LYS A 1 73 ? -18.675 -9.673 9.434 1.00 91.31 73 LYS A N 1
ATOM 525 C CA . LYS A 1 73 ? -19.680 -8.668 9.083 1.00 91.31 73 LYS A CA 1
ATOM 526 C C . LYS A 1 73 ? -20.688 -8.506 10.238 1.00 91.31 73 LYS A C 1
ATOM 528 O O . LYS A 1 73 ? -21.391 -9.472 10.553 1.00 91.31 73 LYS A O 1
ATOM 533 N N . PRO A 1 74 ? -20.814 -7.316 10.845 1.00 89.62 74 PRO A N 1
ATOM 534 C CA . PRO A 1 74 ? -21.767 -7.089 11.928 1.00 89.62 74 PRO A CA 1
ATOM 535 C C . PRO A 1 74 ? -23.217 -7.110 11.423 1.00 89.62 74 PRO A C 1
ATOM 537 O O . PRO A 1 74 ? -23.485 -6.936 10.237 1.00 89.62 74 PRO A O 1
ATOM 540 N N . LYS A 1 75 ? -24.193 -7.285 12.325 1.00 87.00 75 LYS A N 1
ATOM 541 C CA . LYS A 1 75 ? -25.626 -7.257 11.953 1.00 87.00 75 LYS A CA 1
ATOM 542 C C . LYS A 1 75 ? -26.203 -5.842 11.824 1.00 87.00 75 LYS A C 1
ATOM 544 O O . LYS A 1 75 ? -27.076 -5.626 10.991 1.00 87.00 75 LYS A O 1
ATOM 549 N N . LYS A 1 76 ? -25.752 -4.895 12.652 1.00 87.12 76 LYS A N 1
ATOM 550 C CA . LYS A 1 76 ? -26.237 -3.504 12.693 1.00 87.12 76 LYS A CA 1
ATOM 551 C C . LYS A 1 76 ? -25.041 -2.558 12.663 1.00 87.12 76 LYS A C 1
ATOM 553 O O . LYS A 1 76 ? -24.426 -2.349 13.693 1.00 87.12 76 LYS A O 1
ATOM 558 N N . PHE A 1 77 ? -24.689 -2.043 11.494 1.00 90.12 77 PHE A N 1
ATOM 559 C CA . PHE A 1 77 ? -23.487 -1.231 11.294 1.00 90.12 77 PHE A CA 1
ATOM 560 C C . PHE A 1 77 ? -23.676 -0.289 10.105 1.00 90.12 77 PHE A C 1
ATOM 562 O O . PHE A 1 77 ? -24.601 -0.462 9.305 1.00 90.12 77 PHE A O 1
ATOM 569 N N . ASN A 1 78 ? -22.777 0.683 9.964 1.00 91.75 78 ASN A N 1
ATOM 570 C CA . ASN A 1 78 ? -22.706 1.500 8.761 1.00 91.75 78 ASN A CA 1
ATOM 571 C C . ASN A 1 78 ? -22.110 0.672 7.610 1.00 91.75 78 ASN A C 1
ATOM 573 O O . ASN A 1 78 ? -20.894 0.516 7.505 1.00 91.75 78 ASN A O 1
ATOM 577 N N . LYS A 1 79 ? -22.986 0.130 6.752 1.00 92.81 79 LYS A N 1
ATOM 578 C CA . LYS A 1 79 ? -22.597 -0.733 5.628 1.00 92.81 79 LYS A CA 1
ATOM 579 C C . LYS A 1 79 ? -21.614 -0.053 4.679 1.00 92.81 79 LYS A C 1
ATOM 581 O O . LYS A 1 79 ? -20.617 -0.667 4.319 1.00 92.81 79 LYS A O 1
ATOM 586 N N . THR A 1 80 ? -21.894 1.191 4.301 1.00 94.31 80 THR A N 1
ATOM 587 C CA . THR A 1 80 ? -21.074 1.942 3.348 1.00 94.31 80 THR A CA 1
ATOM 588 C C . THR A 1 80 ? -19.674 2.182 3.895 1.00 94.31 80 THR A C 1
ATOM 590 O O . THR A 1 80 ? -18.707 1.907 3.193 1.00 94.31 80 THR A O 1
ATOM 593 N N . GLN A 1 81 ? -19.559 2.623 5.153 1.00 93.88 81 GLN A N 1
ATOM 594 C CA . GLN A 1 81 ? -18.252 2.838 5.780 1.00 93.88 81 GLN A CA 1
ATOM 595 C C . GLN A 1 81 ? -17.463 1.534 5.881 1.00 93.88 81 GLN A C 1
ATOM 597 O O . GLN A 1 81 ? -16.304 1.486 5.505 1.00 93.88 81 GLN A O 1
ATOM 602 N N . TRP A 1 82 ? -18.100 0.460 6.337 1.00 94.75 82 TRP A N 1
ATOM 603 C CA . TRP A 1 82 ? -17.435 -0.831 6.477 1.00 94.75 82 TRP A CA 1
ATOM 604 C C . TRP A 1 82 ? -16.944 -1.389 5.141 1.00 94.75 82 TRP A C 1
ATOM 606 O O . TRP A 1 82 ? -15.835 -1.899 5.062 1.00 94.75 82 TRP A O 1
ATOM 616 N N . GLU A 1 83 ? -17.756 -1.318 4.084 1.00 95.12 83 GLU A N 1
ATOM 617 C CA . GLU A 1 83 ? -17.339 -1.773 2.753 1.00 95.12 83 GLU A CA 1
ATOM 618 C C . GLU A 1 83 ? -16.194 -0.914 2.203 1.00 95.12 83 GLU A C 1
ATOM 620 O O . GLU A 1 83 ? -15.255 -1.473 1.639 1.00 95.12 83 GLU A O 1
ATOM 625 N N . ALA A 1 84 ? -16.218 0.403 2.434 1.00 95.94 84 ALA A N 1
ATOM 626 C CA . ALA A 1 84 ? -15.101 1.286 2.103 1.00 95.94 84 ALA A CA 1
ATOM 627 C C . ALA A 1 84 ? -13.830 0.921 2.891 1.00 95.94 84 ALA A C 1
ATOM 629 O O . ALA A 1 84 ? -12.768 0.762 2.294 1.00 95.94 84 ALA A O 1
ATOM 630 N N . ASP A 1 85 ? -13.948 0.688 4.201 1.00 97.19 85 ASP A N 1
ATOM 631 C CA . ASP A 1 85 ? -12.821 0.295 5.048 1.00 97.19 85 ASP A CA 1
ATOM 632 C C . ASP A 1 85 ? -12.194 -1.017 4.568 1.00 97.19 85 ASP A C 1
ATOM 634 O O . ASP A 1 85 ? -10.974 -1.130 4.506 1.00 97.19 85 ASP A O 1
ATOM 638 N N . LEU A 1 86 ? -13.007 -2.011 4.189 1.00 96.94 86 LEU A N 1
ATOM 639 C CA . LEU A 1 86 ? -12.496 -3.281 3.669 1.00 96.94 86 LEU A CA 1
ATOM 640 C C . LEU A 1 86 ? -11.697 -3.104 2.373 1.00 96.94 86 LEU A C 1
ATOM 642 O O . LEU A 1 86 ? -10.666 -3.757 2.221 1.00 96.94 86 LEU A O 1
ATOM 646 N N . VAL A 1 87 ? -12.150 -2.236 1.463 1.00 95.62 87 VAL A N 1
ATOM 647 C CA . VAL A 1 87 ? -11.432 -1.937 0.214 1.00 95.62 87 VAL A CA 1
ATOM 648 C C . VAL A 1 87 ? -10.076 -1.299 0.514 1.00 95.62 87 VAL A C 1
ATOM 650 O O . VAL A 1 87 ? -9.062 -1.742 -0.024 1.00 95.62 87 VAL A O 1
ATOM 653 N N . GLU A 1 88 ? -10.042 -0.314 1.411 1.00 95.88 88 GLU A N 1
ATOM 654 C CA . GLU A 1 88 ? -8.800 0.362 1.799 1.00 95.88 88 GLU A CA 1
ATOM 655 C C . GLU A 1 88 ? -7.838 -0.575 2.545 1.00 95.88 88 GLU A C 1
ATOM 657 O O . GLU A 1 88 ? -6.635 -0.580 2.279 1.00 95.88 88 GLU A O 1
ATOM 662 N N . ILE A 1 89 ? -8.351 -1.439 3.427 1.00 97.31 89 ILE A N 1
ATOM 663 C CA . ILE A 1 89 ? -7.545 -2.470 4.095 1.00 97.31 89 ILE A CA 1
ATOM 664 C C . ILE A 1 89 ? -6.925 -3.417 3.067 1.00 97.31 89 ILE A C 1
ATOM 666 O O . ILE A 1 89 ? -5.732 -3.712 3.147 1.00 97.31 89 ILE A O 1
ATOM 670 N N . ASP A 1 90 ? -7.712 -3.899 2.104 1.00 96.25 90 ASP A N 1
ATOM 671 C CA . ASP A 1 90 ? -7.228 -4.835 1.090 1.00 96.25 90 ASP A CA 1
ATOM 672 C C . ASP A 1 90 ? -6.156 -4.180 0.198 1.00 96.25 90 ASP A C 1
ATOM 674 O O . ASP A 1 90 ? -5.144 -4.816 -0.112 1.00 96.25 90 ASP A O 1
ATOM 678 N N . ALA A 1 91 ? -6.309 -2.893 -0.132 1.00 94.75 91 ALA A N 1
ATOM 679 C CA . ALA A 1 91 ? -5.300 -2.113 -0.849 1.00 94.75 91 ALA A CA 1
ATOM 680 C C . ALA A 1 91 ? -4.006 -1.927 -0.033 1.00 94.75 91 ALA A C 1
ATOM 682 O O . ALA A 1 91 ? -2.910 -2.167 -0.547 1.00 94.75 91 ALA A O 1
ATOM 683 N N . LEU A 1 92 ? -4.104 -1.565 1.251 1.00 95.81 92 LEU A N 1
ATOM 684 C CA . LEU A 1 92 ? -2.940 -1.409 2.133 1.00 95.81 92 LEU A CA 1
ATOM 685 C C . LEU A 1 92 ? -2.193 -2.729 2.335 1.00 95.81 92 LEU A C 1
ATOM 687 O O . LEU A 1 92 ? -0.965 -2.762 2.254 1.00 95.81 92 LEU A O 1
ATOM 691 N N . LEU A 1 93 ? -2.912 -3.833 2.547 1.00 97.12 93 LEU A N 1
ATOM 692 C CA . LEU A 1 93 ? -2.306 -5.160 2.665 1.00 97.12 93 LEU A CA 1
ATOM 693 C C . LEU A 1 93 ? -1.633 -5.593 1.363 1.00 97.12 93 LEU A C 1
ATOM 695 O O . LEU A 1 93 ? -0.569 -6.213 1.405 1.00 97.12 93 LEU A O 1
ATOM 699 N N . PHE A 1 94 ? -2.213 -5.253 0.211 1.00 96.75 94 PHE A N 1
ATOM 700 C CA . PHE A 1 94 ? -1.562 -5.496 -1.069 1.00 96.75 94 PHE A CA 1
ATOM 701 C C . PHE A 1 94 ? -0.269 -4.685 -1.197 1.00 96.75 94 PHE A C 1
ATOM 703 O O . PHE A 1 94 ? 0.773 -5.267 -1.486 1.00 96.75 94 PHE A O 1
ATOM 710 N N . ASN A 1 95 ? -0.284 -3.388 -0.887 1.00 95.75 95 ASN A N 1
ATOM 711 C CA . ASN A 1 95 ? 0.922 -2.554 -0.913 1.00 95.75 95 ASN A CA 1
ATOM 712 C C . ASN A 1 95 ? 2.009 -3.072 0.041 1.00 95.75 95 ASN A C 1
ATOM 714 O O . ASN A 1 95 ? 3.174 -3.146 -0.348 1.00 95.75 95 ASN A O 1
ATOM 718 N N . LEU A 1 96 ? 1.638 -3.503 1.251 1.00 95.38 96 LEU A N 1
ATOM 719 C CA . LEU A 1 96 ? 2.561 -4.129 2.202 1.00 95.38 96 LEU A CA 1
ATOM 720 C C . LEU A 1 96 ? 3.147 -5.439 1.661 1.00 95.38 96 LEU A C 1
ATOM 722 O O . LEU A 1 96 ? 4.334 -5.694 1.845 1.00 95.38 96 LEU A O 1
ATOM 726 N N . LYS A 1 97 ? 2.347 -6.250 0.960 1.00 96.12 97 LYS A N 1
ATOM 727 C CA . LYS A 1 97 ? 2.826 -7.457 0.276 1.00 96.12 97 LYS A CA 1
ATOM 728 C C . LYS A 1 97 ? 3.833 -7.116 -0.819 1.00 96.12 97 LYS A C 1
ATOM 730 O O . LYS A 1 97 ? 4.856 -7.782 -0.921 1.00 96.12 97 LYS A O 1
ATOM 735 N N . ILE A 1 98 ? 3.567 -6.089 -1.624 1.00 96.62 98 ILE A N 1
ATOM 736 C CA . ILE A 1 98 ? 4.505 -5.658 -2.663 1.00 96.62 98 ILE A CA 1
ATOM 737 C C . ILE A 1 98 ? 5.805 -5.144 -2.029 1.00 96.62 98 ILE A C 1
ATOM 739 O O . ILE A 1 98 ? 6.885 -5.512 -2.483 1.00 96.62 98 ILE A O 1
ATOM 743 N N . ALA A 1 99 ? 5.722 -4.353 -0.956 1.00 94.38 99 ALA A N 1
ATOM 744 C CA . ALA A 1 99 ? 6.895 -3.864 -0.234 1.00 94.38 99 ALA A CA 1
ATOM 745 C C . ALA A 1 99 ? 7.747 -5.014 0.330 1.00 94.38 99 ALA A C 1
ATOM 747 O O . ALA A 1 99 ? 8.964 -5.011 0.153 1.00 94.38 99 ALA A O 1
ATOM 748 N N . ASP A 1 100 ? 7.110 -6.022 0.933 1.00 94.81 100 ASP A N 1
ATOM 749 C CA . ASP A 1 100 ? 7.778 -7.233 1.418 1.00 94.81 100 ASP A CA 1
ATOM 750 C C . ASP A 1 100 ? 8.467 -8.005 0.280 1.00 94.81 100 ASP A C 1
ATOM 752 O O . ASP A 1 100 ? 9.635 -8.373 0.395 1.00 94.81 100 ASP A O 1
ATOM 756 N N . MET A 1 101 ? 7.799 -8.164 -0.869 1.00 95.50 101 MET A N 1
ATOM 757 C CA . MET A 1 101 ? 8.401 -8.790 -2.051 1.00 95.50 101 MET A CA 1
ATOM 758 C C . MET A 1 101 ? 9.651 -8.035 -2.520 1.00 95.50 101 MET A C 1
ATOM 760 O O . MET A 1 101 ? 10.680 -8.663 -2.758 1.00 95.50 101 MET A O 1
ATOM 764 N N . PHE A 1 102 ? 9.602 -6.703 -2.616 1.00 94.50 102 PHE A N 1
ATOM 765 C CA . PHE A 1 102 ? 10.774 -5.905 -2.988 1.00 94.50 102 PHE A CA 1
ATOM 766 C C . PHE A 1 102 ? 11.905 -6.014 -1.964 1.00 94.50 102 PHE A C 1
ATOM 768 O O . PHE A 1 102 ? 13.064 -6.126 -2.353 1.00 94.50 102 PHE A O 1
ATOM 775 N N . GLN A 1 103 ? 11.582 -5.997 -0.671 1.00 93.38 103 GLN A N 1
ATOM 776 C CA . GLN A 1 103 ? 12.573 -6.090 0.399 1.00 93.38 103 GLN A CA 1
ATOM 777 C C . GLN A 1 103 ? 13.280 -7.452 0.422 1.00 93.38 103 GLN A C 1
ATOM 779 O O . GLN A 1 103 ? 14.475 -7.514 0.711 1.00 93.38 103 GLN A O 1
ATOM 784 N N . ASN A 1 104 ? 12.554 -8.524 0.106 1.00 92.38 104 ASN A N 1
ATOM 785 C CA . ASN A 1 104 ? 13.058 -9.896 0.158 1.00 92.38 104 ASN A CA 1
ATOM 786 C C . ASN A 1 104 ? 13.660 -10.387 -1.170 1.00 92.38 104 ASN A C 1
ATOM 788 O O . ASN A 1 104 ? 14.190 -11.495 -1.221 1.00 92.38 104 ASN A O 1
ATOM 792 N N . THR A 1 105 ? 13.608 -9.587 -2.238 1.00 93.62 105 THR A N 1
ATOM 793 C CA . THR A 1 105 ? 14.214 -9.934 -3.533 1.00 93.62 105 THR A CA 1
ATOM 794 C C . THR A 1 105 ? 15.648 -9.403 -3.600 1.00 93.62 105 THR A C 1
ATOM 796 O O . THR A 1 105 ? 15.895 -8.218 -3.372 1.00 93.62 105 THR A O 1
ATOM 799 N N . SER A 1 106 ? 16.611 -10.266 -3.940 1.00 90.50 106 SER A N 1
ATOM 800 C CA . SER A 1 106 ? 18.007 -9.864 -4.153 1.00 90.50 106 SER A CA 1
ATOM 801 C C . SER A 1 106 ? 18.143 -8.878 -5.317 1.00 90.50 106 SER A C 1
ATOM 803 O O . SER A 1 106 ? 17.284 -8.781 -6.188 1.00 90.50 106 SER A O 1
ATOM 805 N N . ARG A 1 107 ? 19.284 -8.185 -5.389 1.00 89.31 107 ARG A N 1
ATOM 806 C CA . ARG A 1 107 ? 19.680 -7.396 -6.570 1.00 89.31 107 ARG A CA 1
ATOM 807 C C . ARG A 1 107 ? 20.124 -8.257 -7.757 1.00 89.31 107 ARG A C 1
ATOM 809 O O . ARG A 1 107 ? 20.475 -7.709 -8.796 1.00 89.31 107 ARG A O 1
ATOM 816 N N . ASP A 1 108 ? 20.162 -9.572 -7.573 1.00 94.62 108 ASP A N 1
ATOM 817 C CA . ASP A 1 108 ? 20.442 -10.532 -8.630 1.00 94.62 108 ASP A CA 1
ATOM 818 C C . ASP A 1 108 ? 19.413 -10.438 -9.764 1.00 94.62 108 ASP A C 1
ATOM 820 O O . ASP A 1 108 ? 18.217 -10.273 -9.513 1.00 94.62 108 ASP A O 1
ATOM 824 N N . LYS A 1 109 ? 19.889 -10.529 -11.010 1.00 91.62 109 LYS A N 1
ATOM 825 C CA . LYS A 1 109 ? 19.054 -10.297 -12.190 1.00 91.62 109 LYS A CA 1
ATOM 826 C C . LYS A 1 109 ? 17.924 -11.321 -12.288 1.00 91.62 109 LYS A C 1
ATOM 828 O O . LYS A 1 109 ? 16.780 -10.918 -12.463 1.00 91.62 109 LYS A O 1
ATOM 833 N N . ASP A 1 110 ? 18.220 -12.603 -12.098 1.00 94.62 110 ASP A N 1
ATOM 834 C CA . ASP A 1 110 ? 17.222 -13.665 -12.252 1.00 94.62 110 ASP A CA 1
ATOM 835 C C . ASP A 1 110 ? 16.093 -13.510 -11.223 1.00 94.62 110 ASP A C 1
ATOM 837 O O . ASP A 1 110 ? 14.915 -13.663 -11.545 1.00 94.62 110 ASP A O 1
ATOM 841 N N . GLN A 1 111 ? 16.429 -13.111 -9.991 1.00 94.56 111 GLN A N 1
ATOM 842 C CA . GLN A 1 111 ? 15.423 -12.822 -8.964 1.00 94.56 111 GLN A CA 1
ATOM 843 C C . GLN A 1 111 ? 14.591 -11.571 -9.274 1.00 94.56 111 GLN A C 1
ATOM 845 O O . GLN A 1 111 ? 13.397 -11.533 -8.971 1.00 94.56 111 GLN A O 1
ATOM 850 N N . GLN A 1 112 ? 15.199 -10.540 -9.867 1.00 93.94 112 GLN A N 1
ATOM 851 C CA . GLN A 1 112 ? 14.478 -9.338 -10.294 1.00 93.94 112 GLN A CA 1
ATOM 852 C C . GLN A 1 112 ? 13.514 -9.636 -11.447 1.00 93.94 112 GLN A C 1
ATOM 854 O O . GLN A 1 112 ? 12.390 -9.129 -11.432 1.00 93.94 112 GLN A O 1
ATOM 859 N N . ASP A 1 113 ? 13.921 -10.481 -12.392 1.00 94.75 113 ASP A N 1
ATOM 860 C CA . ASP A 1 113 ? 13.088 -10.915 -13.514 1.00 94.75 113 ASP A CA 1
ATOM 861 C C . ASP A 1 113 ? 11.922 -11.790 -13.006 1.00 94.75 113 ASP A C 1
ATOM 863 O O . ASP A 1 113 ? 10.767 -11.581 -13.384 1.00 94.75 113 ASP A O 1
ATOM 867 N N . GLU A 1 114 ? 12.174 -12.697 -12.051 1.00 95.88 114 GLU A N 1
ATOM 868 C CA . GLU A 1 114 ? 11.122 -13.494 -11.402 1.00 95.88 114 GLU A CA 1
ATOM 869 C C . GLU A 1 114 ? 10.120 -12.615 -10.632 1.00 95.88 114 GLU A C 1
ATOM 871 O O . GLU A 1 114 ? 8.905 -12.840 -10.685 1.00 95.88 114 GLU A O 1
ATOM 876 N N . LEU A 1 115 ? 10.606 -11.596 -9.915 1.00 96.62 115 LEU A N 1
ATOM 877 C CA . LEU A 1 115 ? 9.752 -10.614 -9.252 1.00 96.62 115 LEU A CA 1
ATOM 878 C C . LEU A 1 115 ? 8.876 -9.879 -10.273 1.00 96.62 115 LEU A C 1
ATOM 880 O O . LEU A 1 115 ? 7.664 -9.788 -10.071 1.00 96.62 115 LEU A O 1
ATOM 884 N N . ALA A 1 116 ? 9.461 -9.379 -11.361 1.00 96.88 116 ALA A N 1
ATOM 885 C CA . ALA A 1 116 ? 8.732 -8.644 -12.388 1.00 96.88 116 ALA A CA 1
ATOM 886 C C . ALA A 1 116 ? 7.617 -9.501 -13.013 1.00 96.88 116 ALA A C 1
ATOM 888 O O . ALA A 1 116 ? 6.473 -9.048 -13.107 1.00 96.88 116 ALA A O 1
ATOM 889 N N . GLU A 1 117 ? 7.902 -10.768 -13.331 1.00 97.88 117 GLU A N 1
ATOM 890 C CA . GLU A 1 117 ? 6.912 -11.710 -13.864 1.00 97.88 117 GLU A CA 1
ATOM 891 C C . GLU A 1 117 ? 5.778 -11.972 -12.854 1.00 97.88 117 GLU A C 1
ATOM 893 O O . GLU A 1 117 ? 4.597 -11.944 -13.211 1.00 97.88 117 GLU A O 1
ATOM 898 N N . LYS A 1 118 ? 6.100 -12.148 -11.562 1.00 97.62 118 LYS A N 1
ATOM 899 C CA . LYS A 1 118 ? 5.089 -12.296 -10.496 1.00 97.62 118 LYS A CA 1
ATOM 900 C C . LYS A 1 118 ? 4.179 -11.072 -10.401 1.00 97.62 118 LYS A C 1
ATOM 902 O O . LYS A 1 118 ? 2.961 -11.228 -10.286 1.00 97.62 118 LYS A O 1
ATOM 907 N N . LEU A 1 119 ? 4.745 -9.865 -10.438 1.00 98.12 119 LEU A N 1
ATOM 908 C CA . LEU A 1 119 ? 3.971 -8.622 -10.394 1.00 98.12 119 LEU A CA 1
ATOM 909 C C . LEU A 1 119 ? 3.086 -8.472 -11.637 1.00 98.12 119 LEU A C 1
ATOM 911 O O . LEU A 1 119 ? 1.919 -8.098 -11.510 1.00 98.12 119 LEU A O 1
ATOM 915 N N . TYR A 1 120 ? 3.602 -8.826 -12.816 1.00 98.44 120 TYR A N 1
ATOM 916 C CA . TYR A 1 120 ? 2.843 -8.829 -14.065 1.00 98.44 120 TYR A CA 1
ATOM 917 C C . TYR A 1 120 ? 1.639 -9.780 -13.996 1.00 98.44 120 TYR A C 1
ATOM 919 O O . TYR A 1 120 ? 0.520 -9.383 -14.325 1.00 98.44 120 TYR A O 1
ATOM 927 N N . VAL A 1 121 ? 1.815 -11.000 -13.479 1.00 97.94 121 VAL A N 1
ATOM 928 C CA . VAL A 1 121 ? 0.701 -11.944 -13.271 1.00 97.94 121 VAL A CA 1
ATOM 929 C C . VAL A 1 121 ? -0.345 -11.376 -12.303 1.00 97.94 121 VAL A C 1
ATOM 931 O O . VAL A 1 121 ? -1.546 -11.512 -12.547 1.00 97.94 121 VAL A O 1
ATOM 934 N N . MET A 1 122 ? 0.070 -10.689 -11.233 1.00 97.38 122 MET A N 1
ATOM 935 C CA . MET A 1 122 ? -0.869 -9.995 -10.337 1.00 97.38 122 MET A CA 1
ATOM 936 C C . MET A 1 122 ? -1.660 -8.902 -11.075 1.00 97.38 122 MET A C 1
ATOM 938 O O . MET A 1 122 ? -2.879 -8.822 -10.906 1.00 97.38 122 MET A O 1
ATOM 942 N N . ALA A 1 123 ? -1.004 -8.130 -11.951 1.00 97.44 123 ALA A N 1
ATOM 943 C CA . ALA A 1 123 ? -1.652 -7.089 -12.753 1.00 97.44 123 ALA A CA 1
ATOM 944 C C . ALA A 1 123 ? -2.706 -7.679 -13.701 1.00 97.44 123 ALA A C 1
ATOM 946 O O . ALA A 1 123 ? -3.824 -7.166 -13.799 1.00 97.44 123 ALA A O 1
ATOM 947 N N . LYS A 1 124 ? -2.377 -8.797 -14.365 1.00 97.50 124 LYS A N 1
ATOM 948 C CA . LYS A 1 124 ? -3.312 -9.545 -15.226 1.00 97.50 124 LYS A CA 1
ATOM 949 C C . LYS A 1 124 ? -4.552 -10.010 -14.471 1.00 97.50 124 LYS A C 1
ATOM 951 O O . LYS A 1 124 ? -5.638 -10.018 -15.044 1.00 97.50 124 LYS A O 1
ATOM 956 N N . ASN A 1 125 ? -4.395 -10.335 -13.191 1.00 96.44 125 ASN A N 1
ATOM 957 C CA . ASN A 1 125 ? -5.474 -10.764 -12.305 1.00 96.44 125 ASN A CA 1
ATOM 958 C C . ASN A 1 125 ? -6.217 -9.602 -11.627 1.00 96.44 125 ASN A C 1
ATOM 960 O O . ASN A 1 125 ? -7.025 -9.831 -10.729 1.00 96.44 125 ASN A O 1
ATOM 964 N N . GLY A 1 126 ? -5.970 -8.355 -12.037 1.00 94.75 126 GLY A N 1
ATOM 965 C CA . GLY A 1 126 ? -6.708 -7.202 -11.528 1.00 94.75 126 GLY A CA 1
ATOM 966 C C . GLY A 1 126 ? -6.212 -6.657 -10.188 1.00 94.75 126 GLY A C 1
ATOM 967 O O . GLY A 1 126 ? -6.911 -5.847 -9.585 1.00 94.75 126 GLY A O 1
ATOM 968 N N . GLN A 1 127 ? -5.042 -7.085 -9.708 1.00 94.56 127 GLN A N 1
ATOM 969 C CA . GLN A 1 127 ? -4.461 -6.591 -8.460 1.00 94.56 127 GLN A CA 1
ATOM 970 C C . GLN A 1 127 ? -3.453 -5.488 -8.772 1.00 94.56 127 GLN A C 1
ATOM 9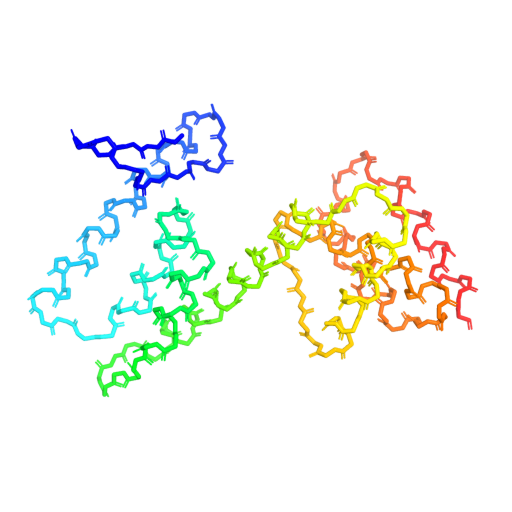72 O O . GLN A 1 127 ? -2.512 -5.727 -9.520 1.00 94.56 127 GLN A O 1
ATOM 977 N N . PHE A 1 128 ? -3.636 -4.295 -8.204 1.00 93.81 128 PHE A N 1
ATOM 978 C CA . PHE A 1 128 ? -2.811 -3.125 -8.513 1.00 93.81 128 PHE A CA 1
ATOM 979 C C . PHE A 1 128 ? -2.312 -2.462 -7.239 1.00 93.81 128 PHE A C 1
ATOM 981 O O . PHE A 1 128 ? -3.056 -2.350 -6.265 1.00 93.81 128 PHE A O 1
ATOM 988 N N . ALA A 1 129 ? -1.057 -2.015 -7.262 1.00 93.69 129 ALA A N 1
ATOM 989 C CA . ALA A 1 129 ? -0.522 -1.207 -6.180 1.00 93.69 129 ALA A CA 1
ATOM 990 C C . ALA A 1 129 ? -1.086 0.216 -6.254 1.00 93.69 129 ALA A C 1
ATOM 992 O O . ALA A 1 129 ? -1.445 0.703 -7.330 1.00 93.69 129 ALA A O 1
ATOM 993 N N . SER A 1 130 ? -1.130 0.877 -5.104 1.00 89.00 130 SER A N 1
ATOM 994 C CA . SER A 1 130 ? -1.571 2.262 -4.955 1.00 89.00 130 SER A CA 1
ATOM 995 C C . SER A 1 130 ? -0.594 3.060 -4.087 1.00 89.00 130 SER A C 1
ATOM 997 O O . SER A 1 130 ? 0.361 2.511 -3.529 1.00 89.00 130 SER A O 1
ATOM 999 N N . GLY A 1 131 ? -0.811 4.375 -3.988 1.00 87.19 131 GLY A N 1
ATOM 1000 C CA . GLY A 1 131 ? 0.018 5.266 -3.173 1.00 87.19 131 GLY A CA 1
ATOM 1001 C C . GLY A 1 131 ? 1.500 5.184 -3.548 1.00 87.19 131 GLY A C 1
ATOM 1002 O O . GLY A 1 131 ? 1.847 5.129 -4.731 1.00 87.19 131 GLY A O 1
ATOM 1003 N N . ASP A 1 132 ? 2.368 5.113 -2.541 1.00 86.50 132 ASP A N 1
ATOM 1004 C CA . ASP A 1 132 ? 3.827 5.112 -2.714 1.00 86.50 132 ASP A CA 1
ATOM 1005 C C . ASP A 1 132 ? 4.364 3.886 -3.470 1.00 86.50 132 ASP A C 1
ATOM 1007 O O . ASP A 1 132 ? 5.432 3.945 -4.079 1.00 86.50 132 ASP A O 1
ATOM 1011 N N . MET A 1 133 ? 3.612 2.780 -3.491 1.00 93.12 133 MET A N 1
ATOM 1012 C CA . MET A 1 133 ? 4.014 1.560 -4.198 1.00 93.12 133 MET A CA 1
ATOM 1013 C C . MET A 1 133 ? 3.688 1.596 -5.695 1.00 93.12 133 MET A C 1
ATOM 1015 O O . MET A 1 133 ? 4.182 0.747 -6.439 1.00 93.12 133 MET A O 1
ATOM 1019 N N . THR A 1 134 ? 2.905 2.579 -6.157 1.00 93.81 134 THR A N 1
ATOM 1020 C CA . THR A 1 134 ? 2.437 2.681 -7.551 1.00 93.81 134 THR A CA 1
ATOM 1021 C C . THR A 1 134 ? 3.597 2.669 -8.546 1.00 93.81 134 THR A C 1
ATOM 1023 O O . THR A 1 134 ? 3.595 1.867 -9.479 1.00 93.81 134 THR A O 1
ATOM 1026 N N . TYR A 1 135 ? 4.613 3.514 -8.336 1.00 92.88 135 TYR A N 1
ATOM 1027 C CA . TYR A 1 135 ? 5.753 3.617 -9.252 1.00 92.88 135 TYR A CA 1
ATOM 1028 C C . TYR A 1 135 ? 6.587 2.334 -9.302 1.00 92.88 135 TYR A C 1
ATOM 1030 O O . TYR A 1 135 ? 6.835 1.790 -10.379 1.00 92.88 135 TYR A O 1
ATOM 1038 N N . GLY A 1 136 ? 7.001 1.826 -8.136 1.00 93.69 136 GLY A N 1
ATOM 1039 C CA . GLY A 1 136 ? 7.810 0.608 -8.049 1.00 93.69 136 GLY A CA 1
ATOM 1040 C C . GLY A 1 136 ? 7.103 -0.598 -8.668 1.00 93.69 136 GLY A C 1
ATOM 1041 O O . GLY A 1 136 ? 7.710 -1.354 -9.419 1.00 93.69 136 GLY A O 1
ATOM 1042 N N . TYR A 1 137 ? 5.799 -0.729 -8.427 1.00 97.38 137 TYR A N 1
ATOM 1043 C CA . TYR A 1 137 ? 4.978 -1.781 -9.012 1.00 97.38 137 TYR A CA 1
ATOM 1044 C C . TYR A 1 137 ? 4.888 -1.670 -10.540 1.00 97.38 137 TYR A C 1
ATOM 1046 O O . TYR A 1 137 ? 5.262 -2.603 -11.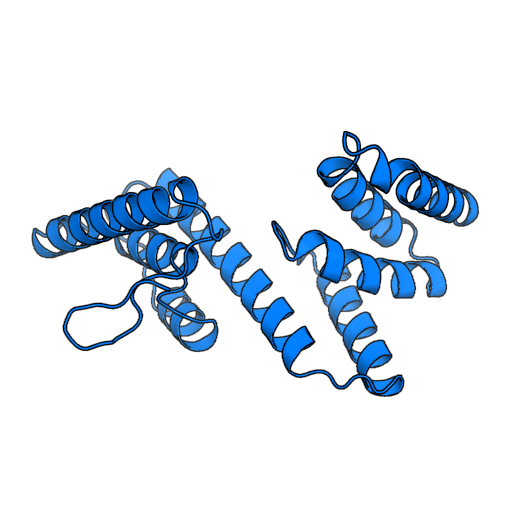251 1.00 97.38 137 TYR A O 1
ATOM 1054 N N . TRP A 1 138 ? 4.424 -0.529 -11.063 1.00 97.31 138 TRP A N 1
ATOM 1055 C CA . TRP A 1 138 ? 4.169 -0.392 -12.498 1.00 97.31 138 TRP A CA 1
ATOM 1056 C C . TRP A 1 138 ? 5.439 -0.348 -13.337 1.00 97.31 138 TRP A C 1
ATOM 1058 O O . TRP A 1 138 ? 5.431 -0.910 -14.427 1.00 97.31 138 TRP A O 1
ATOM 1068 N N . SER A 1 139 ? 6.537 0.221 -12.832 1.00 94.50 139 SER A N 1
ATOM 1069 C CA . SER A 1 139 ? 7.825 0.191 -13.544 1.00 94.50 139 SER A CA 1
ATOM 1070 C C . SER A 1 139 ? 8.272 -1.237 -13.885 1.00 94.50 139 SER A C 1
ATOM 1072 O O . SER A 1 139 ? 8.694 -1.481 -15.010 1.00 94.50 139 SER A O 1
ATOM 1074 N N . LYS A 1 140 ? 8.095 -2.197 -12.965 1.00 96.38 140 LYS A N 1
ATOM 1075 C CA . LYS A 1 140 ? 8.407 -3.618 -13.193 1.00 96.38 140 LYS A CA 1
ATOM 1076 C C . LYS A 1 140 ? 7.383 -4.338 -14.062 1.00 96.38 140 LYS A C 1
ATOM 1078 O O . LYS A 1 140 ? 7.748 -5.112 -14.939 1.00 96.38 140 LYS A O 1
ATOM 1083 N N . VAL A 1 141 ? 6.096 -4.078 -13.845 1.00 98.06 141 VAL A N 1
ATOM 1084 C CA . VAL A 1 141 ? 5.025 -4.695 -14.643 1.00 98.06 141 VAL A CA 1
ATOM 1085 C C . VAL A 1 141 ? 5.103 -4.273 -16.110 1.00 98.06 141 VAL A C 1
ATOM 1087 O O . VAL A 1 141 ? 4.890 -5.099 -16.995 1.00 98.06 141 VAL A O 1
ATOM 1090 N N . MET A 1 142 ? 5.395 -2.998 -16.374 1.00 97.62 142 MET A N 1
ATOM 1091 C CA . MET A 1 142 ? 5.468 -2.454 -17.730 1.00 97.62 142 MET A CA 1
ATOM 1092 C C . MET A 1 142 ? 6.670 -2.989 -18.510 1.00 97.62 142 MET A C 1
ATOM 1094 O O . MET A 1 142 ? 6.541 -3.188 -19.711 1.00 97.62 142 MET A O 1
ATOM 1098 N N . GLU A 1 143 ? 7.791 -3.283 -17.847 1.00 95.81 143 GLU A N 1
ATOM 1099 C CA . GLU A 1 143 ? 8.952 -3.947 -18.461 1.00 95.81 143 GLU A CA 1
ATOM 1100 C C . GLU A 1 143 ? 8.542 -5.300 -19.068 1.00 95.81 143 GLU A C 1
ATOM 1102 O O . GLU A 1 143 ? 8.664 -5.519 -20.272 1.00 95.81 143 GLU A O 1
ATOM 1107 N N . VAL A 1 144 ? 7.894 -6.150 -18.269 1.00 97.81 144 VAL A N 1
ATOM 1108 C CA . VAL A 1 144 ? 7.390 -7.456 -18.722 1.00 97.81 144 VAL A CA 1
ATOM 1109 C C . VAL A 1 144 ? 6.278 -7.315 -19.765 1.00 97.81 144 VAL A C 1
ATOM 1111 O O . VAL A 1 144 ? 6.221 -8.071 -20.737 1.00 97.81 144 VAL A O 1
ATOM 1114 N N . ALA A 1 145 ? 5.369 -6.353 -19.581 1.00 97.75 145 ALA A N 1
ATOM 1115 C CA . ALA A 1 145 ? 4.286 -6.113 -20.529 1.00 97.75 145 ALA A CA 1
ATOM 1116 C C . ALA A 1 145 ? 4.817 -5.675 -21.902 1.00 97.75 145 ALA A C 1
ATOM 1118 O O . ALA A 1 145 ? 4.272 -6.104 -22.919 1.00 97.75 145 ALA A O 1
ATOM 1119 N N . LYS A 1 146 ? 5.892 -4.877 -21.935 1.00 96.62 146 LYS A N 1
ATOM 1120 C CA . LYS A 1 146 ? 6.582 -4.471 -23.164 1.00 96.62 146 LYS A CA 1
ATOM 1121 C C . LYS A 1 146 ? 7.157 -5.683 -23.891 1.00 96.62 146 LYS A C 1
ATOM 1123 O O . LYS A 1 146 ? 6.839 -5.892 -25.061 1.00 96.62 146 LYS A O 1
ATOM 1128 N N . ASP A 1 147 ? 7.901 -6.529 -23.182 1.00 95.88 147 ASP A N 1
ATOM 1129 C CA . ASP A 1 147 ? 8.515 -7.736 -23.751 1.00 95.88 147 ASP A CA 1
ATOM 1130 C C . ASP A 1 147 ? 7.475 -8.721 -24.298 1.00 95.88 147 ASP A C 1
ATOM 1132 O O . ASP A 1 147 ? 7.647 -9.311 -25.368 1.00 95.88 147 ASP A O 1
ATOM 1136 N N . LYS A 1 148 ? 6.344 -8.863 -23.599 1.00 96.50 148 LYS A N 1
ATOM 1137 C CA . LYS A 1 148 ? 5.223 -9.719 -24.016 1.00 96.50 148 LYS A CA 1
ATOM 1138 C C . LYS A 1 148 ? 4.282 -9.063 -25.030 1.00 96.50 148 LYS A C 1
ATOM 1140 O O . LYS A 1 148 ? 3.327 -9.713 -25.454 1.00 96.50 148 LYS A O 1
ATOM 1145 N N . LYS A 1 149 ? 4.519 -7.804 -25.414 1.00 96.69 149 LYS A N 1
ATOM 1146 C CA . LYS A 1 149 ? 3.629 -7.004 -26.274 1.00 96.69 149 LYS A CA 1
ATOM 1147 C C . LYS A 1 149 ? 2.185 -6.924 -25.749 1.00 96.69 149 LYS A C 1
ATOM 1149 O O . LYS A 1 149 ? 1.226 -6.893 -26.517 1.00 96.69 149 LYS A O 1
ATOM 1154 N N . ASP A 1 150 ? 2.008 -6.908 -24.428 1.00 97.75 150 ASP A N 1
ATOM 1155 C CA . ASP A 1 150 ? 0.699 -6.785 -23.779 1.00 97.75 150 ASP A CA 1
ATOM 1156 C C . ASP A 1 150 ? 0.311 -5.310 -23.630 1.00 97.75 150 ASP A C 1
ATOM 1158 O O . ASP A 1 150 ? 0.437 -4.712 -22.556 1.00 97.75 150 ASP A O 1
ATOM 1162 N N . VAL A 1 151 ? -0.178 -4.735 -24.733 1.00 97.31 151 VAL A N 1
ATOM 1163 C CA . VAL A 1 151 ? -0.587 -3.323 -24.836 1.00 97.31 151 VAL A CA 1
ATOM 1164 C C . VAL A 1 151 ? -1.542 -2.929 -23.710 1.00 97.31 151 VAL A C 1
ATOM 1166 O O . VAL A 1 151 ? -1.375 -1.881 -23.098 1.00 97.31 151 VAL A O 1
ATOM 1169 N N . LYS A 1 152 ? -2.502 -3.795 -23.356 1.00 97.12 152 LYS A N 1
ATOM 1170 C CA . LYS A 1 152 ? -3.526 -3.483 -22.345 1.00 97.12 152 LYS A CA 1
ATOM 1171 C C . LYS A 1 152 ? -2.932 -3.278 -20.954 1.00 97.12 152 LYS A C 1
ATOM 1173 O O . LYS A 1 152 ? -3.376 -2.399 -20.217 1.00 97.12 152 LYS A O 1
ATOM 1178 N N . ILE A 1 153 ? -1.968 -4.111 -20.560 1.00 97.88 153 ILE A N 1
ATOM 1179 C CA . ILE A 1 153 ? -1.304 -3.959 -19.260 1.00 97.88 153 ILE A CA 1
ATOM 1180 C C . ILE A 1 153 ? -0.331 -2.787 -19.282 1.00 97.88 153 ILE A C 1
ATOM 1182 O O . ILE A 1 153 ? -0.284 -2.033 -18.309 1.00 97.88 153 ILE A O 1
ATOM 1186 N N . PHE A 1 154 ? 0.392 -2.604 -20.387 1.00 98.19 154 PHE A N 1
ATOM 1187 C CA . PHE A 1 154 ? 1.305 -1.479 -20.536 1.00 98.19 154 PHE A CA 1
ATOM 1188 C C . PHE A 1 154 ? 0.562 -0.137 -20.458 1.00 98.19 154 PHE A C 1
ATOM 1190 O O . PHE A 1 154 ? 0.915 0.712 -19.643 1.00 98.19 154 PHE A O 1
ATOM 1197 N N . GLU A 1 155 ? -0.525 0.023 -21.218 1.00 97.56 155 GLU A N 1
ATOM 1198 C CA . GLU A 1 155 ? -1.387 1.209 -21.205 1.00 97.56 155 GLU A CA 1
ATOM 1199 C C . GLU A 1 155 ? -1.949 1.483 -19.805 1.00 97.56 155 GLU A C 1
ATOM 1201 O O . GLU A 1 155 ? -1.960 2.623 -19.337 1.00 97.56 155 GLU A O 1
ATOM 1206 N N . LYS A 1 156 ? -2.383 0.437 -19.092 1.00 97.25 156 LYS A N 1
ATOM 1207 C CA . LYS A 1 156 ? -2.899 0.583 -17.727 1.00 97.25 156 LYS A CA 1
ATOM 1208 C C . LYS A 1 156 ? -1.837 1.111 -16.763 1.00 97.25 156 LYS A C 1
ATOM 1210 O O . LYS A 1 156 ? -2.147 1.982 -15.948 1.00 97.25 156 LYS A O 1
ATOM 1215 N N . GLY A 1 157 ? -0.603 0.620 -16.875 1.00 96.62 157 GLY A N 1
ATOM 1216 C CA . GLY A 1 157 ? 0.527 1.126 -16.100 1.00 96.62 157 GLY A CA 1
ATOM 1217 C C . GLY A 1 157 ? 0.889 2.560 -16.461 1.00 96.62 157 GLY A C 1
ATOM 1218 O O . GLY A 1 157 ? 1.016 3.398 -15.569 1.00 96.62 157 GLY A O 1
ATOM 1219 N N . TYR A 1 158 ? 0.946 2.873 -17.757 1.00 96.69 158 TYR A N 1
ATOM 1220 C CA . TYR A 1 158 ? 1.171 4.232 -18.241 1.00 96.69 158 TYR A CA 1
ATOM 1221 C C . TYR A 1 158 ? 0.132 5.206 -17.675 1.00 96.69 158 TYR A C 1
ATOM 1223 O O . TYR A 1 158 ? 0.502 6.217 -17.086 1.00 96.69 158 TYR A O 1
ATOM 1231 N N . ASN A 1 159 ? -1.159 4.882 -17.767 1.00 96.56 159 ASN A N 1
ATOM 1232 C CA . ASN A 1 159 ? -2.232 5.739 -17.265 1.00 96.56 159 ASN A CA 1
ATOM 1233 C C . ASN A 1 159 ? -2.154 5.944 -15.743 1.00 96.56 159 ASN A C 1
ATOM 1235 O O . ASN A 1 159 ? -2.392 7.054 -15.263 1.00 96.56 159 ASN A O 1
ATOM 1239 N N . ALA A 1 160 ? -1.778 4.909 -14.982 1.00 95.31 160 ALA A N 1
ATOM 1240 C CA . ALA A 1 160 ? -1.574 5.021 -13.538 1.00 95.31 160 ALA A CA 1
ATOM 1241 C C . ALA A 1 160 ? -0.410 5.968 -13.191 1.00 95.31 160 ALA A C 1
ATOM 1243 O O . ALA A 1 160 ? -0.554 6.837 -12.329 1.00 95.31 160 ALA A O 1
ATOM 1244 N N . LEU A 1 161 ? 0.726 5.847 -13.885 1.00 94.94 161 LEU A N 1
ATOM 1245 C CA . LEU A 1 161 ? 1.894 6.705 -13.665 1.00 94.94 161 LEU A CA 1
ATOM 1246 C C . LEU A 1 161 ? 1.673 8.132 -14.175 1.00 94.94 161 LEU A C 1
ATOM 1248 O O . LEU A 1 161 ? 2.072 9.091 -13.516 1.00 94.94 161 LEU A O 1
ATOM 1252 N N . TYR A 1 162 ? 0.986 8.290 -15.304 1.00 95.19 162 TYR A N 1
ATOM 1253 C CA . TYR A 1 162 ? 0.603 9.590 -15.841 1.00 95.19 162 TYR A CA 1
ATOM 1254 C C . TYR A 1 162 ? -0.298 10.342 -14.860 1.00 95.19 162 TYR A C 1
ATOM 1256 O O . TYR A 1 162 ? -0.031 11.498 -14.545 1.00 95.19 162 TYR A O 1
ATOM 1264 N N . ALA A 1 163 ? -1.318 9.683 -14.300 1.00 94.00 163 ALA A N 1
ATOM 1265 C CA . ALA A 1 163 ? -2.190 10.296 -13.299 1.00 94.00 163 ALA A CA 1
ATOM 1266 C C . ALA A 1 163 ? -1.420 10.783 -12.057 1.00 94.00 163 ALA A C 1
ATOM 1268 O O . ALA A 1 163 ? -1.762 11.827 -11.506 1.00 94.00 163 ALA A O 1
ATOM 1269 N N . MET A 1 164 ? -0.373 10.059 -11.647 1.00 90.62 164 MET A N 1
ATOM 1270 C CA . MET A 1 164 ? 0.454 10.402 -10.487 1.00 90.62 164 MET A CA 1
ATOM 1271 C C . MET A 1 164 ? 1.445 11.542 -10.762 1.00 90.62 164 MET A C 1
ATOM 1273 O O . MET A 1 164 ? 1.753 12.316 -9.856 1.00 90.62 164 MET A O 1
ATOM 1277 N N . TYR A 1 165 ? 1.963 11.648 -11.990 1.00 92.44 165 TYR A N 1
ATOM 1278 C CA . TYR A 1 165 ? 3.130 12.483 -12.279 1.00 92.44 165 TYR A CA 1
ATOM 1279 C C . TYR A 1 165 ? 2.953 13.533 -13.381 1.00 92.44 165 TYR A C 1
ATOM 1281 O O . TYR A 1 165 ? 3.890 14.297 -13.601 1.00 92.44 165 TYR A O 1
ATOM 1289 N N . LYS A 1 166 ? 1.796 13.631 -14.048 1.00 92.12 166 LYS A N 1
ATOM 1290 C CA . LYS A 1 166 ? 1.563 14.595 -15.148 1.00 92.12 166 LYS A CA 1
ATOM 1291 C C . LYS A 1 166 ? 1.887 16.053 -14.795 1.00 92.12 166 LYS A C 1
ATOM 1293 O O . LYS A 1 166 ? 2.317 16.805 -15.661 1.00 92.12 166 LYS A O 1
ATOM 1298 N N . ASP A 1 167 ? 1.718 16.435 -13.530 1.00 93.06 167 ASP A N 1
ATOM 1299 C CA . ASP A 1 167 ? 1.950 17.801 -13.047 1.00 93.06 167 ASP A CA 1
ATOM 1300 C C . ASP A 1 167 ? 3.374 17.993 -12.483 1.00 93.06 167 ASP A C 1
ATOM 1302 O O . ASP A 1 167 ? 3.719 19.070 -12.001 1.00 93.06 167 ASP A O 1
ATOM 1306 N N . ASN A 1 168 ? 4.224 16.957 -12.533 1.00 91.12 168 ASN A N 1
ATOM 1307 C CA . ASN A 1 168 ? 5.617 17.002 -12.100 1.00 91.12 168 ASN A CA 1
ATOM 1308 C C . ASN A 1 168 ? 6.547 17.192 -13.313 1.00 91.12 168 ASN A C 1
ATOM 1310 O O . ASN A 1 168 ? 6.813 16.224 -14.030 1.00 91.12 168 ASN A O 1
ATOM 1314 N N . PRO A 1 169 ? 7.163 18.377 -13.504 1.00 91.75 169 PRO A N 1
ATOM 1315 C CA . PRO A 1 169 ? 8.026 18.643 -14.657 1.00 91.75 169 PRO A CA 1
ATOM 1316 C C . PRO A 1 169 ? 9.203 17.671 -14.800 1.00 91.75 169 PRO A C 1
ATOM 1318 O O . PRO A 1 169 ? 9.692 17.442 -15.905 1.00 91.75 169 PRO A O 1
ATOM 1321 N N . ARG A 1 170 ? 9.662 17.069 -13.692 1.00 90.94 170 ARG A N 1
ATOM 1322 C CA . ARG A 1 170 ? 10.757 16.086 -13.703 1.00 90.94 170 ARG A CA 1
ATOM 1323 C C . ARG A 1 170 ? 10.351 14.756 -14.340 1.00 90.94 170 ARG A C 1
ATOM 1325 O O . ARG A 1 170 ? 11.225 14.020 -14.784 1.00 90.94 170 ARG A O 1
ATOM 1332 N N . ALA A 1 171 ? 9.055 14.454 -14.393 1.00 91.56 171 ALA A N 1
ATOM 1333 C CA . ALA A 1 171 ? 8.525 13.228 -14.975 1.00 91.56 171 ALA A CA 1
ATOM 1334 C C . ALA A 1 171 ? 8.173 13.362 -16.467 1.00 91.56 171 ALA A C 1
ATOM 1336 O O . ALA A 1 171 ? 7.921 12.356 -17.121 1.00 91.56 171 ALA A O 1
ATOM 1337 N N . ASN A 1 172 ? 8.208 14.568 -17.045 1.00 92.12 172 ASN A N 1
ATOM 1338 C CA . ASN A 1 172 ? 7.816 14.782 -18.443 1.00 92.12 172 ASN A CA 1
ATOM 1339 C C . ASN A 1 172 ? 8.593 13.895 -19.419 1.00 92.12 172 ASN A C 1
ATOM 1341 O O . ASN A 1 172 ? 8.004 13.307 -20.318 1.00 92.12 172 ASN A O 1
ATOM 1345 N N . LYS A 1 173 ? 9.912 13.769 -19.229 1.00 93.19 173 LYS A N 1
ATOM 1346 C CA . LYS A 1 173 ? 10.745 12.940 -20.105 1.00 93.19 173 LYS A CA 1
ATOM 1347 C C . LYS A 1 173 ? 10.335 11.467 -20.040 1.00 93.19 173 LYS A C 1
ATOM 1349 O O . LYS A 1 173 ? 10.094 10.870 -21.082 1.00 93.19 173 LYS A O 1
ATOM 1354 N N . ILE A 1 174 ? 10.218 10.910 -18.833 1.00 91.69 174 ILE A N 1
ATOM 1355 C CA . ILE A 1 174 ? 9.900 9.488 -18.662 1.00 91.69 174 ILE A CA 1
ATOM 1356 C C . ILE A 1 174 ? 8.474 9.167 -19.132 1.00 91.69 174 ILE A C 1
ATOM 1358 O O . ILE A 1 174 ? 8.262 8.140 -19.764 1.00 91.69 174 ILE A O 1
ATOM 1362 N N . LEU A 1 175 ? 7.509 10.067 -18.907 1.00 94.69 175 LEU A N 1
ATOM 1363 C CA . LEU A 1 175 ? 6.138 9.899 -19.397 1.00 94.69 175 LEU A CA 1
ATOM 1364 C C . LEU A 1 175 ? 6.075 9.940 -20.929 1.00 94.69 175 LEU A C 1
ATOM 1366 O O . LEU A 1 175 ? 5.374 9.126 -21.524 1.00 94.69 175 LEU A O 1
ATOM 1370 N N . SER A 1 176 ? 6.830 10.833 -21.575 1.00 94.81 176 SER A N 1
ATOM 1371 C CA . SER A 1 176 ? 6.920 10.874 -23.040 1.00 94.81 176 SER A CA 1
ATOM 1372 C C . SER A 1 176 ? 7.567 9.616 -23.622 1.00 94.81 176 SER A C 1
ATOM 1374 O O . SER A 1 176 ? 7.090 9.105 -24.629 1.00 94.81 176 SER A O 1
ATOM 1376 N N . GLU A 1 177 ? 8.622 9.093 -22.989 1.00 94.56 177 GLU A N 1
ATOM 1377 C CA . GLU A 1 177 ? 9.263 7.832 -23.395 1.00 94.56 177 GLU A CA 1
ATOM 1378 C C . GLU A 1 177 ? 8.297 6.646 -23.257 1.00 94.56 177 GLU A C 1
ATOM 1380 O O . GLU A 1 177 ? 8.134 5.876 -24.199 1.00 94.56 177 GLU A O 1
ATOM 1385 N N . MET A 1 178 ? 7.578 6.546 -22.133 1.00 94.88 178 MET A N 1
ATOM 1386 C CA . MET A 1 178 ? 6.549 5.518 -21.938 1.00 94.88 178 MET A CA 1
ATOM 1387 C C . MET A 1 178 ? 5.408 5.639 -22.953 1.00 94.88 178 MET A C 1
ATOM 1389 O O . MET A 1 178 ? 4.902 4.626 -23.427 1.00 94.88 178 MET A O 1
ATOM 1393 N N . LYS A 1 179 ? 4.994 6.861 -23.305 1.00 96.00 179 LYS A N 1
ATOM 1394 C CA . LYS A 1 179 ? 3.963 7.068 -24.326 1.00 96.00 179 LYS A CA 1
ATOM 1395 C C . LYS A 1 179 ? 4.447 6.624 -25.708 1.00 96.00 179 LYS A C 1
ATOM 1397 O O . LYS A 1 179 ? 3.713 5.927 -26.396 1.00 96.00 179 LYS A O 1
ATOM 1402 N N . ALA A 1 180 ? 5.681 6.962 -26.078 1.00 96.12 180 ALA A N 1
ATOM 1403 C CA . ALA A 1 180 ? 6.276 6.514 -27.334 1.00 96.12 180 ALA A CA 1
ATOM 1404 C C . ALA A 1 180 ? 6.413 4.983 -27.395 1.00 96.12 180 ALA A C 1
ATOM 1406 O O . ALA A 1 180 ? 6.142 4.385 -28.434 1.00 96.12 180 ALA A O 1
ATOM 1407 N N . ASP A 1 181 ? 6.781 4.345 -26.280 1.00 94.94 181 ASP A N 1
ATOM 1408 C CA . ASP A 1 181 ? 6.792 2.886 -26.173 1.00 94.94 181 ASP A CA 1
ATOM 1409 C C . ASP A 1 181 ? 5.395 2.302 -26.417 1.00 94.94 181 ASP A C 1
ATOM 1411 O O . ASP A 1 181 ? 5.262 1.402 -27.244 1.00 94.94 181 ASP A O 1
ATOM 1415 N N . LEU A 1 182 ? 4.359 2.838 -25.762 1.00 94.75 182 LEU A N 1
ATOM 1416 C CA . LEU A 1 182 ? 2.975 2.401 -25.958 1.00 94.75 182 LEU A CA 1
ATOM 1417 C C . LEU A 1 182 ? 2.540 2.531 -27.426 1.00 94.75 182 LEU A C 1
ATOM 1419 O O . LEU A 1 182 ? 2.020 1.570 -27.983 1.00 94.75 182 LEU A O 1
ATOM 1423 N N . ASP A 1 183 ? 2.819 3.673 -28.058 1.00 94.19 183 ASP A N 1
ATOM 1424 C CA . ASP A 1 183 ? 2.483 3.931 -29.466 1.00 94.19 183 ASP A CA 1
ATOM 1425 C C . ASP A 1 183 ? 3.202 2.973 -30.430 1.00 94.19 183 ASP A C 1
ATOM 1427 O O . ASP A 1 183 ? 2.706 2.688 -31.514 1.00 94.19 183 ASP A O 1
ATOM 1431 N N . SER A 1 184 ? 4.375 2.460 -30.046 1.00 94.25 184 SER A N 1
ATOM 1432 C CA . SER A 1 184 ? 5.139 1.495 -30.846 1.00 94.25 184 SER A CA 1
ATOM 1433 C C . SER A 1 184 ? 4.665 0.042 -30.703 1.00 94.25 184 SER A C 1
ATOM 1435 O O . SER A 1 184 ? 5.125 -0.829 -31.444 1.00 94.25 184 SER A O 1
ATOM 1437 N N . MET A 1 185 ? 3.794 -0.233 -29.725 1.00 92.19 185 MET A N 1
ATOM 1438 C CA . MET A 1 185 ? 3.240 -1.564 -29.462 1.00 92.19 185 MET A CA 1
ATOM 1439 C C . MET A 1 185 ? 1.876 -1.794 -30.138 1.00 92.19 185 MET A C 1
ATOM 1441 O O . MET A 1 185 ? 1.436 -2.947 -30.181 1.00 92.19 185 MET A O 1
ATOM 1445 N N . GLU A 1 186 ? 1.220 -0.729 -30.616 1.00 72.81 186 GLU A N 1
ATOM 1446 C CA . GLU A 1 186 ? -0.036 -0.755 -31.391 1.00 72.81 186 GLU A CA 1
ATOM 1447 C C . GLU A 1 186 ? 0.190 -1.163 -32.858 1.00 72.81 186 GLU A C 1
ATOM 1449 O O . GLU A 1 186 ? -0.655 -1.933 -33.376 1.00 72.81 186 GLU A O 1
#

Secondary structure (DSSP, 8-state):
-EE-TTS-EEE--SSSSHHHHHHHHHHHHHHHHHHHHHHTT--S-HHHHHHHHHHTTSS-HHHHHHHHHHPPPPSSS-HHHHHHHHHHHHHHHHHHHHHHHHHHS-S-HHHHHHHHHHHHHHHHTT----TTHHHHHHHHHHHHHHHTT-HHHHHHHHHHHHHHHTT-GGGHHHHHHHHHHHHHH-

pLDDT: mean 94.46, std 3.13, range [72.81, 98.44]